Protein AF-A0A119X617-F1 (afdb_monomer_lite)

pLDDT: mean 80.63, std 15.3, range [30.56, 96.0]

Foldseek 3Di:
DDQVVQVVQQVFLLVLLLLVVCLLVVNFAKAWDDQQPDPVCVVVVVVQWHWTKIFRAVQQTKIKIKTFGDQPDDPPQRRAIFMAIGTDNDNSVRNVRRVVRRVVLVVLCVDPVSVVPDDPLRVCRRPHPVVVSVVVSNVSHDHDDDDSPCPPPQDPVQWDKDWDDDPVDIHMHIDGPPRCSDDPPVCVVPDDDDD

Organism: NCBI:txid101571

Structure (mmCIF, N/CA/C/O backbone):
data_AF-A0A119X617-F1
#
_entry.id   AF-A0A119X617-F1
#
loop_
_atom_site.group_PDB
_atom_site.id
_atom_site.type_symbol
_atom_site.label_atom_id
_atom_site.label_alt_id
_atom_site.label_comp_id
_atom_site.label_asym_id
_atom_site.label_entity_id
_atom_site.label_seq_id
_atom_site.pdbx_PDB_ins_code
_atom_site.Cartn_x
_atom_site.Cartn_y
_atom_site.Cartn_z
_atom_site.occupancy
_atom_site.B_iso_or_equiv
_atom_site.auth_seq_id
_atom_site.auth_comp_id
_atom_site.auth_asym_id
_atom_site.auth_atom_id
_atom_site.pdbx_PDB_model_num
ATOM 1 N N . MET A 1 1 ? 5.623 -0.441 23.167 1.00 70.69 1 MET A N 1
ATOM 2 C CA . MET A 1 1 ? 4.364 -0.103 22.464 1.00 70.69 1 MET A CA 1
ATOM 3 C C . MET A 1 1 ? 3.246 -0.066 23.494 1.00 70.69 1 MET A C 1
ATOM 5 O O . MET A 1 1 ? 3.286 -0.890 24.390 1.00 70.69 1 MET A O 1
ATOM 9 N N . THR A 1 2 ? 2.305 0.875 23.434 1.00 90.81 2 THR A N 1
ATOM 10 C CA . THR A 1 2 ? 1.147 0.929 24.347 1.00 90.81 2 THR A CA 1
ATOM 11 C C . THR A 1 2 ? -0.048 0.165 23.770 1.00 90.81 2 THR A C 1
ATOM 13 O O . THR A 1 2 ? -0.123 -0.048 22.559 1.00 90.81 2 THR A O 1
ATOM 16 N N . ARG A 1 3 ? -1.033 -0.188 24.608 1.00 90.38 3 ARG A N 1
ATOM 17 C CA . ARG A 1 3 ? -2.314 -0.776 24.164 1.00 90.38 3 ARG A CA 1
ATOM 18 C C . ARG A 1 3 ? -2.996 0.054 23.071 1.00 90.38 3 ARG A C 1
ATOM 20 O O . ARG A 1 3 ? -3.455 -0.489 22.072 1.00 90.38 3 ARG A O 1
ATOM 27 N N . GLN A 1 4 ? -2.998 1.379 23.230 1.00 91.56 4 GLN A N 1
ATOM 28 C CA . GLN A 1 4 ? -3.568 2.297 22.243 1.00 91.56 4 GLN A CA 1
ATOM 29 C C . GLN A 1 4 ? -2.801 2.266 20.914 1.00 91.56 4 GLN A C 1
ATOM 31 O O . GLN A 1 4 ? -3.425 2.301 19.859 1.00 91.56 4 GLN A O 1
ATOM 36 N N . GLN A 1 5 ? -1.469 2.169 20.953 1.00 91.50 5 GLN A N 1
ATOM 37 C CA . GLN A 1 5 ? -0.648 2.049 19.744 1.00 91.50 5 GLN A CA 1
ATOM 38 C C . GLN A 1 5 ? -0.888 0.717 19.021 1.00 91.50 5 GLN A C 1
ATOM 40 O O . GLN A 1 5 ? -0.991 0.715 17.799 1.00 91.50 5 GLN A O 1
ATOM 45 N N . ALA A 1 6 ? -1.036 -0.392 19.757 1.00 92.50 6 ALA A N 1
ATOM 46 C CA . ALA A 1 6 ? -1.364 -1.695 19.175 1.00 92.50 6 ALA A CA 1
ATOM 47 C C . ALA A 1 6 ? -2.721 -1.657 18.455 1.00 92.50 6 ALA A C 1
ATOM 49 O O . ALA A 1 6 ? -2.823 -2.067 17.300 1.00 92.50 6 ALA A O 1
ATOM 50 N N . PHE A 1 7 ? -3.742 -1.089 19.109 1.00 93.00 7 PHE A N 1
ATOM 51 C CA . PHE A 1 7 ? -5.058 -0.888 18.501 1.00 93.00 7 PHE A CA 1
ATOM 52 C C . PHE A 1 7 ? -4.990 0.005 17.260 1.00 93.00 7 PHE A C 1
ATOM 54 O O . PHE A 1 7 ? -5.533 -0.355 16.222 1.00 93.00 7 PHE A O 1
ATOM 61 N N . GLN A 1 8 ? -4.304 1.148 17.339 1.00 91.75 8 GLN A N 1
ATOM 62 C CA . GLN A 1 8 ? -4.166 2.060 16.202 1.00 91.75 8 GLN A CA 1
ATOM 63 C C . GLN A 1 8 ? -3.450 1.405 15.021 1.00 91.75 8 GLN A C 1
ATOM 65 O O . GLN A 1 8 ? -3.882 1.592 13.889 1.00 91.75 8 GLN A O 1
ATOM 70 N N . SER A 1 9 ? -2.399 0.621 15.273 1.00 92.25 9 SER A N 1
ATOM 71 C CA . SER A 1 9 ? -1.685 -0.113 14.226 1.00 92.25 9 SER A CA 1
ATOM 72 C C . SER A 1 9 ? -2.603 -1.112 13.522 1.00 92.25 9 SER A C 1
ATOM 74 O O . SER A 1 9 ? -2.714 -1.072 12.301 1.00 92.25 9 SER A O 1
ATOM 76 N N . ALA A 1 10 ? -3.310 -1.955 14.282 1.00 92.12 10 ALA A N 1
ATOM 77 C CA . ALA A 1 10 ? -4.232 -2.945 13.725 1.00 92.12 10 ALA A CA 1
ATOM 78 C C . ALA A 1 10 ? -5.417 -2.287 12.996 1.00 92.12 10 ALA A C 1
ATOM 80 O O . ALA A 1 10 ? -5.807 -2.711 11.913 1.00 92.12 10 ALA A O 1
ATOM 81 N N . TYR A 1 11 ? -5.966 -1.206 13.555 1.00 91.94 11 TYR A N 1
ATOM 82 C CA . TYR A 1 11 ? -7.036 -0.434 12.928 1.00 91.94 11 TYR A CA 1
ATOM 83 C C . TYR A 1 11 ? -6.597 0.166 11.586 1.00 91.94 11 TYR A C 1
ATOM 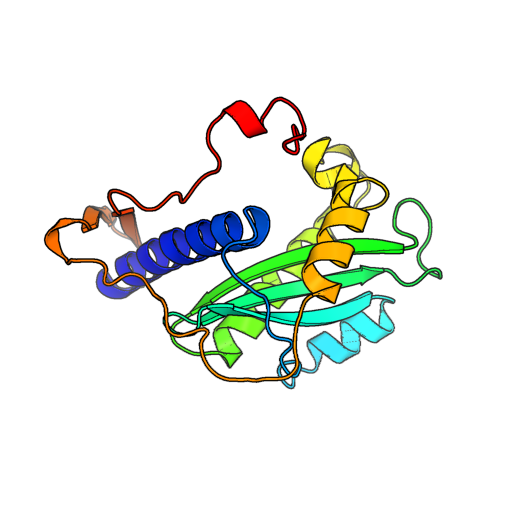85 O O . TYR A 1 11 ? -7.316 0.052 10.596 1.00 91.94 11 TYR A O 1
ATOM 93 N N . LEU A 1 12 ? -5.410 0.778 11.534 1.00 92.12 12 LEU A N 1
ATOM 94 C CA . LEU A 1 12 ? -4.866 1.341 10.300 1.00 92.12 12 LEU A CA 1
ATOM 95 C C . LEU A 1 12 ? -4.605 0.257 9.252 1.00 92.12 12 LEU A C 1
ATOM 97 O O . LEU A 1 12 ? -4.910 0.489 8.089 1.00 92.12 12 LEU A O 1
ATOM 101 N N . GLU A 1 13 ? -4.122 -0.921 9.646 1.00 91.88 13 GLU A N 1
ATOM 102 C CA . GLU A 1 13 ? -3.920 -2.041 8.721 1.00 91.88 13 GLU A CA 1
ATOM 103 C C . GLU A 1 13 ? -5.234 -2.495 8.067 1.00 91.88 13 GLU A C 1
ATOM 105 O O . GLU A 1 13 ? -5.294 -2.658 6.850 1.00 91.88 13 GLU A O 1
ATOM 110 N N . VAL A 1 14 ? -6.324 -2.614 8.832 1.00 90.56 14 VAL A N 1
ATOM 111 C CA . VAL A 1 14 ? -7.648 -2.948 8.272 1.00 90.56 14 VAL A CA 1
ATOM 112 C C . VAL A 1 14 ? -8.076 -1.916 7.219 1.00 90.56 14 VAL A C 1
ATOM 114 O O . VAL A 1 14 ? -8.546 -2.279 6.139 1.00 90.56 14 VAL A O 1
ATOM 117 N N . LEU A 1 15 ? -7.874 -0.625 7.497 1.00 89.06 15 LEU A N 1
ATOM 118 C CA . LEU A 1 15 ? -8.221 0.451 6.563 1.00 89.06 15 LEU A CA 1
ATOM 119 C C . LEU A 1 15 ? -7.319 0.489 5.334 1.00 89.06 15 LEU A C 1
ATOM 121 O O . LEU A 1 15 ? -7.812 0.691 4.227 1.00 89.06 15 LEU A O 1
ATOM 125 N N . GLU A 1 16 ? -6.019 0.273 5.514 1.00 91.94 16 GLU A N 1
ATOM 126 C CA . GLU A 1 16 ? -5.052 0.135 4.428 1.00 91.94 16 GLU A CA 1
ATOM 127 C C . GLU A 1 16 ? -5.522 -0.927 3.438 1.00 91.94 16 GLU A C 1
ATOM 129 O O . GLU A 1 16 ? -5.673 -0.655 2.246 1.00 91.94 16 GLU A O 1
ATOM 134 N N . ARG A 1 17 ? -5.829 -2.123 3.947 1.00 89.56 17 ARG A N 1
ATOM 135 C CA . ARG A 1 17 ? -6.242 -3.246 3.114 1.00 89.56 17 ARG A CA 1
ATOM 136 C C . ARG A 1 17 ? -7.584 -3.002 2.438 1.00 89.56 17 ARG A C 1
ATOM 138 O O . ARG A 1 17 ? -7.721 -3.303 1.254 1.00 89.56 17 ARG A O 1
ATOM 145 N N . HIS A 1 18 ? -8.538 -2.402 3.147 1.00 88.38 18 HIS A N 1
ATOM 146 C CA . HIS A 1 18 ? -9.817 -2.015 2.562 1.00 88.38 18 HIS A CA 1
ATOM 147 C C . HIS A 1 18 ? -9.646 -1.079 1.364 1.00 88.38 18 HIS A C 1
ATOM 149 O O . HIS A 1 18 ? -10.162 -1.350 0.282 1.00 88.38 18 HIS A O 1
ATOM 155 N N . TRP A 1 19 ? -8.864 -0.014 1.520 1.00 87.50 19 TRP A N 1
ATOM 156 C CA . TRP A 1 19 ? -8.659 0.946 0.442 1.00 87.50 19 TRP A CA 1
ATOM 157 C C . TRP A 1 19 ? -7.866 0.379 -0.730 1.00 87.50 19 TRP A C 1
ATOM 159 O O . TRP A 1 19 ? -8.127 0.758 -1.870 1.00 87.50 19 TRP A O 1
ATOM 169 N N . ILE A 1 20 ? -6.954 -0.566 -0.489 1.00 87.44 20 ILE A N 1
ATOM 170 C CA . ILE A 1 20 ? -6.306 -1.322 -1.568 1.00 87.44 20 ILE A CA 1
ATOM 171 C C . ILE A 1 20 ? -7.352 -2.098 -2.378 1.00 87.44 20 ILE A C 1
ATOM 173 O O . ILE A 1 20 ? -7.306 -2.065 -3.607 1.00 87.44 20 ILE A O 1
ATOM 177 N N . VAL A 1 21 ? -8.310 -2.763 -1.723 1.00 84.69 21 VAL A N 1
ATOM 178 C CA . VAL A 1 21 ? -9.406 -3.458 -2.420 1.00 84.69 21 VAL A CA 1
ATOM 179 C C . VAL A 1 21 ? -10.238 -2.466 -3.236 1.00 84.69 21 VAL A C 1
ATOM 181 O O . VAL A 1 21 ? -10.417 -2.677 -4.433 1.00 84.69 21 VAL A O 1
ATOM 184 N N . GLU A 1 22 ? -10.663 -1.344 -2.651 1.00 84.50 22 GLU A N 1
ATOM 185 C CA . GLU A 1 22 ? -11.433 -0.311 -3.364 1.00 84.50 22 GLU A CA 1
ATOM 186 C C . GLU A 1 22 ? -10.654 0.296 -4.549 1.00 84.50 22 GLU A C 1
ATOM 188 O O . GLU A 1 22 ? -11.230 0.610 -5.597 1.00 84.50 22 GLU A O 1
ATOM 193 N N . PHE A 1 23 ? -9.329 0.432 -4.424 1.00 85.62 23 PHE A N 1
ATOM 194 C CA . PHE A 1 23 ? -8.443 0.849 -5.511 1.00 85.62 23 PHE A CA 1
ATOM 195 C C . PHE A 1 23 ? -8.450 -0.156 -6.668 1.00 85.62 23 PHE A C 1
ATOM 197 O O . PHE A 1 23 ? -8.518 0.260 -7.828 1.00 85.62 23 PHE A O 1
ATOM 204 N N . TRP A 1 24 ? -8.423 -1.458 -6.391 1.00 83.25 24 TRP A N 1
ATOM 205 C CA . TRP A 1 24 ? -8.498 -2.486 -7.432 1.00 83.25 24 TRP A CA 1
ATOM 206 C C . TRP A 1 24 ? -9.899 -2.610 -8.038 1.00 83.25 24 TRP A C 1
ATOM 208 O O . TRP A 1 24 ? -10.031 -2.716 -9.256 1.00 83.25 24 TRP A O 1
ATOM 218 N N . GLU A 1 25 ? -10.951 -2.475 -7.228 1.00 81.62 25 GLU A N 1
ATOM 219 C CA . GLU A 1 25 ? -12.356 -2.494 -7.666 1.00 81.62 25 GLU A CA 1
ATOM 220 C C . GLU A 1 25 ? -12.789 -1.225 -8.423 1.00 81.62 25 GLU A C 1
ATOM 222 O O . GLU A 1 25 ? -13.958 -1.068 -8.777 1.00 81.62 25 GLU A O 1
ATOM 227 N N . ARG A 1 26 ? -11.851 -0.317 -8.715 1.00 76.56 26 ARG A N 1
ATOM 228 C CA . ARG A 1 26 ? -12.084 0.943 -9.438 1.00 76.56 26 ARG A CA 1
ATOM 229 C C . ARG A 1 26 ? -13.003 1.935 -8.715 1.00 76.56 26 ARG A C 1
ATOM 231 O O . ARG A 1 26 ? -13.489 2.872 -9.343 1.00 76.56 26 ARG A O 1
ATOM 238 N N . ARG A 1 27 ? -13.190 1.774 -7.403 1.00 76.94 27 ARG A N 1
ATOM 239 C CA . ARG A 1 27 ? -14.017 2.648 -6.554 1.00 76.94 27 ARG A CA 1
ATOM 240 C C . ARG A 1 27 ? -13.212 3.743 -5.864 1.00 76.94 27 ARG A C 1
ATOM 242 O O . ARG A 1 27 ? -13.739 4.828 -5.643 1.00 76.94 27 ARG A O 1
ATOM 249 N N . ALA A 1 28 ? -11.929 3.497 -5.602 1.00 80.25 28 ALA A N 1
ATOM 250 C CA . ALA A 1 28 ? -10.987 4.526 -5.176 1.00 80.25 28 ALA A CA 1
ATOM 251 C C . ALA A 1 28 ? -10.157 5.018 -6.369 1.00 80.25 28 ALA A C 1
ATOM 253 O O . ALA A 1 28 ? -9.591 4.217 -7.126 1.00 80.25 28 ALA A O 1
ATOM 254 N N . MET A 1 29 ? -10.076 6.339 -6.541 1.00 84.38 29 MET A N 1
ATOM 255 C CA . MET A 1 29 ? -9.266 6.953 -7.592 1.00 84.38 29 MET A CA 1
ATOM 256 C C . MET A 1 29 ? -7.931 7.426 -7.008 1.00 84.38 29 MET A C 1
ATOM 258 O O . MET A 1 29 ? -7.941 8.239 -6.087 1.00 84.38 29 MET A O 1
ATOM 262 N N . PRO A 1 30 ? -6.778 6.944 -7.504 1.00 88.12 30 PRO A N 1
ATOM 263 C CA . PRO A 1 30 ? -5.488 7.388 -6.997 1.00 88.12 30 PRO A CA 1
ATOM 264 C C . PRO A 1 30 ? -5.239 8.853 -7.355 1.00 88.12 30 PRO A C 1
ATOM 266 O O . PRO A 1 30 ? -5.568 9.313 -8.446 1.00 88.12 30 PRO A O 1
ATOM 269 N N . VAL A 1 31 ? -4.568 9.570 -6.465 1.00 89.12 31 VAL A N 1
ATOM 270 C CA . VAL A 1 31 ? -4.067 10.917 -6.726 1.00 89.12 31 VAL A CA 1
ATOM 271 C C . VAL A 1 31 ? -2.558 10.905 -6.606 1.00 89.12 31 VAL A C 1
ATOM 273 O O . VAL A 1 31 ? -2.017 10.482 -5.588 1.00 89.12 31 VAL A O 1
ATOM 276 N N . ARG A 1 32 ? -1.859 11.363 -7.644 1.00 90.69 32 ARG A N 1
ATOM 277 C CA . ARG A 1 32 ? -0.397 11.444 -7.610 1.00 90.69 32 ARG A CA 1
ATOM 278 C C . ARG A 1 32 ? 0.036 12.482 -6.576 1.00 90.69 32 ARG A C 1
ATOM 280 O O . ARG A 1 32 ? -0.455 13.609 -6.591 1.00 90.69 32 ARG A O 1
ATOM 287 N N . VAL A 1 33 ? 0.982 12.113 -5.720 1.00 89.69 33 VAL A N 1
ATOM 288 C CA . VAL A 1 33 ? 1.561 13.009 -4.712 1.00 89.69 33 VAL A CA 1
ATOM 289 C C . VAL A 1 33 ? 3.066 13.126 -4.896 1.00 89.69 33 VAL A C 1
ATOM 291 O O . VAL A 1 33 ? 3.717 12.263 -5.491 1.00 89.69 33 VAL A O 1
ATOM 294 N N . THR A 1 34 ? 3.626 14.223 -4.400 1.00 87.38 34 THR A N 1
ATOM 295 C CA . THR A 1 34 ? 5.073 14.425 -4.406 1.00 87.38 34 THR A CA 1
ATOM 296 C C . THR A 1 34 ? 5.737 13.396 -3.500 1.00 87.38 34 THR A C 1
ATOM 298 O O . THR A 1 34 ? 5.239 13.097 -2.413 1.00 87.38 34 THR A O 1
ATOM 301 N N . ALA A 1 35 ? 6.877 12.868 -3.946 1.00 82.06 35 ALA A N 1
ATOM 302 C CA . ALA A 1 35 ? 7.683 11.975 -3.131 1.00 82.06 35 ALA A CA 1
ATOM 303 C C . ALA A 1 35 ? 8.033 12.637 -1.784 1.00 82.06 35 ALA A C 1
ATOM 305 O O . ALA A 1 35 ? 8.324 13.839 -1.748 1.00 82.06 35 ALA A O 1
ATOM 306 N N . PRO A 1 36 ? 8.049 11.877 -0.677 1.00 83.31 36 PRO A N 1
ATOM 307 C CA . PRO A 1 36 ? 8.591 12.383 0.568 1.00 83.31 36 PRO A CA 1
ATOM 308 C C . PRO A 1 36 ? 10.075 12.698 0.357 1.00 83.31 36 PRO A C 1
ATOM 310 O O . PRO A 1 36 ? 10.819 11.871 -0.177 1.00 83.31 36 PRO A O 1
ATOM 313 N N . ASP A 1 37 ? 10.511 13.884 0.788 1.00 77.19 37 ASP A N 1
ATOM 314 C CA . ASP A 1 37 ? 11.928 14.248 0.764 1.00 77.19 37 ASP A CA 1
ATOM 315 C C . ASP A 1 37 ? 12.712 13.270 1.648 1.00 77.19 37 ASP A C 1
ATOM 317 O O . ASP A 1 37 ? 12.631 13.298 2.882 1.00 77.19 37 ASP A O 1
ATOM 321 N N . SER A 1 38 ? 13.402 12.334 0.997 1.00 74.25 38 SER A N 1
ATOM 322 C CA . SER A 1 38 ? 14.217 11.335 1.660 1.00 74.25 38 SER A CA 1
ATOM 323 C C . SER A 1 38 ? 15.429 10.981 0.808 1.00 74.25 38 SER A C 1
ATOM 325 O O . SER A 1 38 ? 15.350 10.735 -0.398 1.00 74.25 38 SER A O 1
ATOM 327 N N . ARG A 1 39 ? 16.582 10.885 1.473 1.00 83.50 39 ARG A N 1
ATOM 328 C CA . ARG A 1 39 ? 17.831 10.411 0.859 1.00 83.50 39 ARG A CA 1
ATOM 329 C C . ARG A 1 39 ? 17.683 9.009 0.257 1.00 83.50 39 ARG A C 1
ATOM 331 O O . ARG A 1 39 ? 18.379 8.695 -0.703 1.00 83.50 39 ARG A O 1
ATOM 338 N N . LEU A 1 40 ? 16.776 8.195 0.797 1.00 80.94 40 LEU A N 1
ATOM 339 C CA . LEU A 1 40 ? 16.515 6.833 0.337 1.00 80.94 40 LEU A CA 1
ATOM 340 C C . LEU A 1 40 ? 15.885 6.805 -1.063 1.00 80.94 40 LEU A C 1
ATOM 342 O O . LEU A 1 40 ? 16.333 6.024 -1.895 1.00 80.94 40 LEU A O 1
ATOM 346 N N . VAL A 1 41 ? 14.939 7.702 -1.375 1.00 86.06 41 VAL A N 1
ATOM 347 C CA . VAL A 1 41 ? 14.355 7.811 -2.732 1.00 86.06 41 VAL A CA 1
ATOM 348 C C . VAL A 1 41 ? 15.442 8.092 -3.781 1.00 86.06 41 VAL A C 1
ATOM 350 O O . VAL A 1 41 ? 15.443 7.513 -4.866 1.00 86.06 41 VAL A O 1
ATOM 353 N N . LEU A 1 42 ? 16.434 8.919 -3.442 1.00 85.75 42 LEU A N 1
ATOM 354 C CA . LEU A 1 42 ? 17.576 9.181 -4.324 1.00 85.75 42 LEU A CA 1
ATOM 355 C C . LEU A 1 42 ? 18.513 7.971 -4.458 1.00 85.75 42 LEU A C 1
ATOM 357 O O . LEU A 1 42 ? 19.103 7.763 -5.517 1.00 85.75 42 LEU A O 1
ATOM 361 N N . GLN A 1 43 ? 18.690 7.184 -3.396 1.00 86.44 43 GLN A N 1
ATOM 362 C CA . GLN A 1 43 ? 19.528 5.982 -3.432 1.00 86.44 43 GLN A CA 1
ATOM 363 C C . GLN A 1 43 ? 18.913 4.886 -4.303 1.00 86.44 43 GLN A C 1
ATOM 365 O O . GLN A 1 43 ? 19.627 4.275 -5.095 1.00 86.44 43 GLN A O 1
ATOM 370 N N . VAL A 1 44 ? 17.600 4.681 -4.226 1.00 86.56 44 VAL A N 1
ATOM 371 C CA . VAL A 1 44 ? 16.922 3.659 -5.039 1.00 86.56 44 VAL A CA 1
ATOM 372 C C . VAL A 1 44 ? 16.889 4.050 -6.514 1.00 86.56 44 VAL A C 1
ATOM 374 O O . VAL A 1 44 ? 17.086 3.192 -7.371 1.00 86.56 44 VAL A O 1
ATOM 377 N N . ALA A 1 45 ? 16.794 5.350 -6.816 1.00 87.25 45 ALA A N 1
ATOM 378 C CA . ALA A 1 45 ? 16.969 5.870 -8.171 1.00 87.25 45 ALA A CA 1
ATOM 379 C C . ALA A 1 45 ? 18.352 5.535 -8.745 1.00 87.25 45 ALA A C 1
ATOM 381 O O . ALA A 1 45 ? 18.456 5.077 -9.882 1.00 87.25 45 ALA A O 1
ATOM 382 N N . LYS A 1 46 ? 19.417 5.674 -7.944 1.00 86.31 46 LYS A N 1
ATOM 383 C CA . LYS A 1 46 ? 20.772 5.244 -8.340 1.00 86.31 46 LYS A CA 1
ATOM 384 C C . LYS A 1 46 ? 20.879 3.730 -8.530 1.00 86.31 46 LYS A C 1
ATOM 386 O O . LYS A 1 46 ? 21.660 3.289 -9.364 1.00 86.31 46 LYS A O 1
ATOM 391 N N . ALA A 1 47 ? 20.096 2.953 -7.784 1.00 83.81 47 ALA A N 1
ATOM 392 C CA . ALA A 1 47 ? 19.998 1.503 -7.933 1.00 83.81 47 ALA A CA 1
ATOM 393 C C . ALA A 1 47 ? 19.106 1.063 -9.114 1.00 83.81 47 ALA A C 1
ATOM 395 O O . ALA A 1 47 ? 18.896 -0.132 -9.303 1.00 83.81 47 ALA A O 1
ATOM 396 N N . GLY A 1 48 ? 18.595 2.007 -9.912 1.00 86.31 48 GLY A N 1
ATOM 397 C CA . GLY A 1 48 ? 17.813 1.729 -11.114 1.00 86.31 48 GLY A CA 1
ATOM 398 C C . GLY A 1 48 ? 16.302 1.648 -10.902 1.00 86.31 48 GLY A C 1
ATOM 399 O O . GLY A 1 48 ? 15.601 1.200 -11.803 1.00 86.31 48 GLY A O 1
ATOM 400 N N . TRP A 1 49 ? 15.785 2.093 -9.756 1.00 88.31 49 TRP A N 1
ATOM 401 C CA . TRP A 1 49 ? 14.352 2.085 -9.456 1.00 88.31 49 TRP A CA 1
ATOM 402 C C . TRP A 1 49 ? 13.738 3.479 -9.523 1.00 88.31 49 TRP A C 1
ATOM 404 O O . TRP A 1 49 ? 14.219 4.422 -8.902 1.00 88.31 49 TRP A O 1
ATOM 414 N N . ILE A 1 50 ? 12.615 3.607 -10.218 1.00 90.25 50 ILE A N 1
ATOM 415 C CA . ILE A 1 50 ? 11.823 4.833 -10.264 1.00 90.25 50 ILE A CA 1
ATOM 416 C C . ILE A 1 50 ? 10.698 4.707 -9.238 1.00 90.25 50 ILE A C 1
ATOM 418 O O . ILE A 1 50 ? 9.821 3.860 -9.387 1.00 90.25 50 ILE A O 1
ATOM 422 N N . ALA A 1 51 ? 10.714 5.559 -8.212 1.00 92.81 51 ALA A N 1
ATOM 423 C CA . ALA A 1 51 ? 9.666 5.610 -7.197 1.00 92.81 51 ALA A CA 1
ATOM 424 C C . ALA A 1 51 ? 8.567 6.611 -7.585 1.00 92.81 51 ALA A C 1
ATOM 426 O O . ALA A 1 51 ? 8.843 7.788 -7.822 1.00 92.81 51 ALA A O 1
ATOM 427 N N . SER A 1 52 ? 7.316 6.156 -7.614 1.00 93.31 52 SER A N 1
ATOM 428 C CA . SER A 1 52 ? 6.122 6.990 -7.800 1.00 93.31 52 SER A CA 1
ATOM 429 C C . SER A 1 52 ? 5.183 6.848 -6.608 1.00 93.31 52 SER A C 1
ATOM 431 O O . SER A 1 52 ? 5.026 5.754 -6.072 1.00 93.31 52 SER A O 1
ATOM 433 N N . PHE A 1 53 ? 4.547 7.947 -6.204 1.00 93.62 53 PHE A N 1
ATOM 434 C CA . PHE A 1 53 ? 3.721 8.009 -5.000 1.00 93.62 53 PHE A CA 1
ATOM 435 C C . PHE A 1 53 ? 2.299 8.439 -5.333 1.00 93.62 53 PHE A C 1
ATOM 437 O O . PHE A 1 53 ? 2.078 9.380 -6.103 1.00 93.62 53 PHE A O 1
ATOM 444 N N . PHE A 1 54 ? 1.341 7.757 -4.717 1.00 92.81 54 PHE A N 1
ATOM 445 C CA . PHE A 1 54 ? -0.081 7.990 -4.902 1.00 92.81 54 PHE A CA 1
ATOM 446 C C . PHE A 1 54 ? -0.797 7.948 -3.557 1.00 92.81 54 PHE A C 1
ATOM 448 O O . PHE A 1 54 ? -0.424 7.182 -2.674 1.00 92.81 54 PHE A O 1
ATOM 455 N N . MET A 1 55 ? -1.839 8.754 -3.415 1.00 92.31 55 MET A N 1
ATOM 456 C CA . MET A 1 55 ? -2.766 8.727 -2.292 1.00 92.31 55 MET A CA 1
ATOM 457 C C . MET A 1 55 ? -4.107 8.181 -2.781 1.00 92.31 55 MET A C 1
ATOM 459 O O . MET A 1 55 ? -4.616 8.658 -3.793 1.00 92.31 55 MET A O 1
ATOM 463 N N . ILE A 1 56 ? -4.666 7.190 -2.087 1.00 89.31 56 ILE A N 1
ATOM 464 C CA . ILE A 1 56 ? -5.960 6.569 -2.433 1.00 89.31 56 ILE A CA 1
ATOM 465 C C . ILE A 1 56 ? -7.051 6.829 -1.384 1.00 89.31 56 ILE A C 1
ATOM 467 O O . ILE A 1 56 ? -8.219 6.576 -1.650 1.00 89.31 56 ILE A O 1
ATOM 471 N N . CYS A 1 57 ? -6.684 7.360 -0.214 1.00 88.00 57 CYS A N 1
ATOM 472 C CA . CYS A 1 57 ? -7.595 7.837 0.831 1.00 88.00 57 CYS A CA 1
ATOM 473 C C . CYS A 1 57 ? -6.917 8.958 1.631 1.00 88.00 57 CYS A C 1
ATOM 475 O O . CYS A 1 57 ? -5.690 8.966 1.727 1.00 88.00 57 CYS A O 1
ATOM 477 N N . GLN A 1 58 ? -7.680 9.896 2.203 1.00 84.25 58 GLN A N 1
ATOM 478 C CA . GLN A 1 58 ? -7.141 11.008 2.999 1.00 84.25 58 GLN A CA 1
ATOM 479 C C . GLN A 1 58 ? -7.304 10.861 4.520 1.00 84.25 58 GLN A C 1
ATOM 481 O O . GLN A 1 58 ? -6.536 11.487 5.245 1.00 84.25 58 GLN A O 1
ATOM 486 N N . GLN A 1 59 ? -8.253 10.071 5.041 1.00 83.00 59 GLN A N 1
ATOM 487 C CA . GLN A 1 59 ? -8.500 10.010 6.495 1.00 83.00 59 GLN A CA 1
ATOM 488 C C . GLN A 1 59 ? -8.902 8.612 7.016 1.00 83.00 59 GLN A C 1
ATOM 490 O O . GLN A 1 59 ? -10.073 8.370 7.272 1.00 83.00 59 GLN A O 1
ATOM 495 N N . PRO A 1 60 ? -7.976 7.684 7.284 1.00 85.00 60 PRO A N 1
ATOM 496 C CA . PRO A 1 60 ? -6.541 7.895 7.330 1.00 85.00 60 PRO A CA 1
ATOM 497 C C . PRO A 1 60 ? -5.960 8.025 5.928 1.00 85.00 60 PRO A C 1
ATOM 499 O O . PRO A 1 60 ? -6.535 7.557 4.947 1.00 85.00 60 PRO A O 1
ATOM 502 N N . PHE A 1 61 ? -4.792 8.646 5.842 1.00 90.62 61 PHE A N 1
ATOM 503 C CA . PHE A 1 61 ? -4.051 8.685 4.596 1.00 90.62 61 PHE A CA 1
ATOM 504 C C . PHE A 1 61 ? -3.627 7.270 4.241 1.00 90.62 61 PHE A C 1
ATOM 506 O O . PHE A 1 61 ? -2.895 6.650 5.011 1.00 90.62 61 PHE A O 1
ATOM 513 N N . VAL A 1 62 ? -4.072 6.773 3.089 1.00 92.62 62 VAL A N 1
ATOM 514 C CA . VAL A 1 62 ? -3.600 5.503 2.534 1.00 92.62 62 VAL A CA 1
ATOM 515 C C . VAL A 1 62 ? -2.794 5.808 1.285 1.00 92.62 62 VAL A C 1
ATOM 517 O O . VAL A 1 62 ? -3.340 6.257 0.275 1.00 92.62 62 VAL A O 1
ATOM 520 N N . ALA A 1 63 ? -1.486 5.596 1.371 1.00 93.94 63 ALA A N 1
ATOM 521 C CA . ALA A 1 63 ? -0.556 5.818 0.278 1.00 93.94 63 ALA A CA 1
ATOM 522 C C . ALA A 1 63 ? -0.215 4.502 -0.425 1.00 93.94 63 ALA A C 1
ATOM 524 O O . ALA A 1 63 ? -0.137 3.457 0.215 1.00 93.94 63 ALA A O 1
ATOM 525 N N . ILE A 1 64 ? 0.054 4.580 -1.725 1.00 94.69 64 ILE A N 1
ATOM 526 C CA . ILE A 1 64 ? 0.708 3.538 -2.516 1.00 94.69 64 ILE A CA 1
ATOM 527 C C . ILE A 1 64 ? 2.026 4.113 -3.036 1.00 94.69 64 ILE A C 1
ATOM 529 O O . ILE A 1 64 ? 2.051 5.196 -3.628 1.00 94.69 64 ILE A O 1
ATOM 533 N N . CYS A 1 65 ? 3.117 3.377 -2.850 1.00 95.31 65 CYS A N 1
ATOM 534 C CA . CYS A 1 65 ? 4.381 3.638 -3.523 1.00 95.31 65 CYS A CA 1
ATOM 535 C C . CYS A 1 65 ? 4.639 2.532 -4.538 1.00 95.31 65 CYS A C 1
ATOM 537 O O . CYS A 1 65 ? 4.605 1.360 -4.180 1.00 95.31 65 CYS A O 1
ATOM 539 N N . VAL A 1 66 ? 4.924 2.905 -5.782 1.00 94.12 66 VAL A N 1
ATOM 540 C CA . VAL A 1 66 ? 5.328 1.978 -6.841 1.00 94.12 66 VAL A CA 1
ATOM 541 C C . VAL A 1 66 ? 6.800 2.180 -7.142 1.00 94.12 66 VAL A C 1
ATOM 543 O O . VAL A 1 66 ? 7.219 3.304 -7.424 1.00 94.12 66 VAL A O 1
ATOM 546 N N . LEU A 1 67 ? 7.564 1.092 -7.120 1.00 92.25 67 LEU A N 1
ATOM 547 C CA . LEU A 1 67 ? 8.925 1.040 -7.628 1.00 92.25 67 LEU A CA 1
ATOM 548 C C . LEU A 1 67 ? 8.906 0.349 -8.984 1.00 92.25 67 LEU A C 1
ATOM 550 O O . LEU A 1 67 ? 8.545 -0.820 -9.095 1.00 92.25 67 LEU A O 1
ATOM 554 N N . GLN A 1 68 ? 9.311 1.079 -10.014 1.00 90.56 68 GLN A N 1
ATOM 555 C CA . GLN A 1 68 ? 9.476 0.547 -11.358 1.00 90.56 68 GLN A CA 1
ATOM 556 C C . GLN A 1 68 ? 10.962 0.365 -11.653 1.00 90.56 68 GLN A C 1
ATOM 558 O O . GLN A 1 68 ? 11.737 1.320 -11.577 1.00 90.56 68 GLN A O 1
ATOM 563 N N . ALA A 1 69 ? 11.357 -0.853 -12.001 1.00 87.38 69 ALA A N 1
ATOM 564 C CA . ALA A 1 69 ? 12.702 -1.150 -12.457 1.00 87.38 69 ALA A CA 1
ATOM 565 C C . ALA A 1 69 ? 12.949 -0.479 -13.812 1.00 87.38 69 ALA A C 1
ATOM 567 O O . ALA A 1 69 ? 12.148 -0.608 -14.742 1.00 87.38 69 ALA A O 1
ATOM 568 N N . ASN A 1 70 ? 14.069 0.226 -13.941 1.00 80.75 70 ASN A N 1
ATOM 569 C CA . ASN A 1 70 ? 14.516 0.714 -15.234 1.00 80.75 70 ASN A CA 1
ATOM 570 C C . ASN A 1 70 ? 14.873 -0.465 -16.159 1.00 80.75 70 ASN A C 1
ATOM 572 O O . ASN A 1 70 ? 15.135 -1.587 -15.719 1.00 80.75 70 ASN A O 1
ATOM 576 N N . GLU A 1 71 ? 14.903 -0.208 -17.464 1.00 70.88 71 GLU A N 1
ATOM 577 C CA . GLU A 1 71 ? 15.215 -1.249 -18.453 1.00 70.88 71 GLU A CA 1
ATOM 578 C C . GLU A 1 71 ? 16.660 -1.766 -18.341 1.00 70.88 71 GLU A C 1
ATOM 580 O O . GLU A 1 71 ? 16.966 -2.859 -18.814 1.00 70.88 71 GLU A O 1
ATOM 585 N N . ALA A 1 72 ? 17.537 -1.010 -17.670 1.00 68.38 72 ALA A N 1
ATOM 586 C CA . ALA A 1 72 ? 18.936 -1.359 -17.449 1.00 68.38 72 ALA A CA 1
ATOM 587 C C . ALA A 1 72 ? 19.149 -2.430 -16.359 1.00 68.38 72 ALA A C 1
ATOM 589 O O . ALA A 1 72 ? 20.252 -2.970 -16.254 1.00 68.38 72 ALA A O 1
ATOM 590 N N . LEU A 1 73 ? 18.133 -2.755 -15.548 1.00 69.38 73 LEU A N 1
ATOM 591 C CA . LEU A 1 73 ? 18.216 -3.858 -14.591 1.00 69.38 73 LEU A CA 1
ATOM 592 C C . LEU A 1 73 ? 18.137 -5.214 -15.315 1.00 69.38 73 LEU A C 1
ATOM 594 O O . LEU A 1 73 ? 17.311 -5.389 -16.212 1.00 69.38 73 LEU A O 1
ATOM 598 N N . PRO A 1 74 ? 18.964 -6.207 -14.935 1.00 67.62 74 PRO A N 1
ATOM 599 C CA . PRO A 1 74 ? 18.998 -7.486 -15.630 1.00 67.62 74 PRO A CA 1
ATOM 600 C C . PRO A 1 74 ? 17.674 -8.255 -15.461 1.00 67.62 74 PRO A C 1
ATOM 602 O O . PRO A 1 74 ? 17.044 -8.177 -14.393 1.00 67.62 74 PRO A O 1
ATOM 605 N N . PRO A 1 75 ? 17.258 -9.041 -16.475 1.00 64.25 75 PRO A N 1
ATOM 606 C CA . PRO A 1 75 ? 16.135 -9.967 -16.359 1.00 64.25 75 PRO A CA 1
ATOM 607 C C . PRO A 1 75 ? 16.244 -10.847 -15.100 1.00 64.25 75 PRO A C 1
ATOM 609 O O . PRO A 1 75 ? 17.357 -11.170 -14.677 1.00 64.25 75 PRO A O 1
ATOM 612 N N . PRO A 1 76 ? 15.116 -11.229 -14.476 1.00 62.75 76 PRO A N 1
ATOM 613 C CA . PRO A 1 76 ? 13.727 -11.013 -14.904 1.00 62.75 76 PRO A CA 1
ATOM 614 C C . PRO A 1 76 ? 13.148 -9.642 -14.502 1.00 62.75 76 PRO A C 1
ATOM 616 O O . PRO A 1 76 ? 11.958 -9.409 -14.670 1.00 62.75 76 PRO A O 1
ATOM 619 N N . ARG A 1 77 ? 13.969 -8.738 -13.952 1.00 64.75 77 ARG A N 1
ATOM 620 C CA . ARG A 1 77 ? 13.506 -7.496 -13.312 1.00 64.75 77 ARG A CA 1
ATOM 621 C C . ARG A 1 77 ? 13.327 -6.325 -14.273 1.00 64.75 77 ARG A C 1
ATOM 623 O O . ARG A 1 77 ? 12.701 -5.346 -13.890 1.00 64.75 77 ARG A O 1
ATOM 630 N N . SER A 1 78 ? 13.874 -6.404 -15.487 1.00 68.19 78 SER A N 1
ATOM 631 C CA . SER A 1 78 ? 13.800 -5.317 -16.470 1.00 68.19 78 SER A CA 1
ATOM 632 C C . SER A 1 78 ? 12.345 -4.908 -16.729 1.00 68.19 78 SER A C 1
ATOM 634 O O . SER A 1 78 ? 11.522 -5.729 -17.137 1.00 68.19 78 SER A O 1
ATOM 636 N N . GLY A 1 79 ? 12.018 -3.646 -16.443 1.00 72.19 79 GLY A N 1
ATOM 637 C CA . GLY A 1 79 ? 10.673 -3.093 -16.616 1.00 72.19 79 GLY A CA 1
ATOM 638 C C . GLY A 1 79 ? 9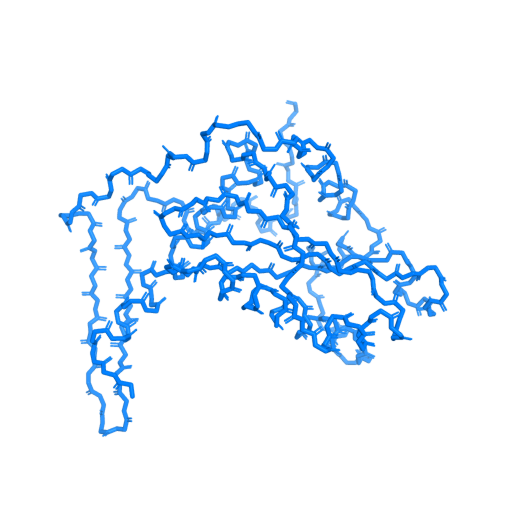.619 -3.572 -15.609 1.00 72.19 79 GLY A C 1
ATOM 639 O O . GLY A 1 79 ? 8.459 -3.184 -15.744 1.00 72.19 79 GLY A O 1
ATOM 640 N N . GLY A 1 80 ? 9.980 -4.388 -14.616 1.00 83.25 80 GLY A N 1
ATOM 641 C CA . GLY A 1 80 ? 9.038 -4.870 -13.608 1.00 83.25 80 GLY A CA 1
ATOM 642 C C . GLY A 1 80 ? 8.636 -3.818 -12.588 1.00 83.25 80 GLY A C 1
ATOM 643 O O . GLY A 1 80 ? 9.346 -2.833 -12.375 1.00 83.25 80 GLY A O 1
ATOM 644 N N . VAL A 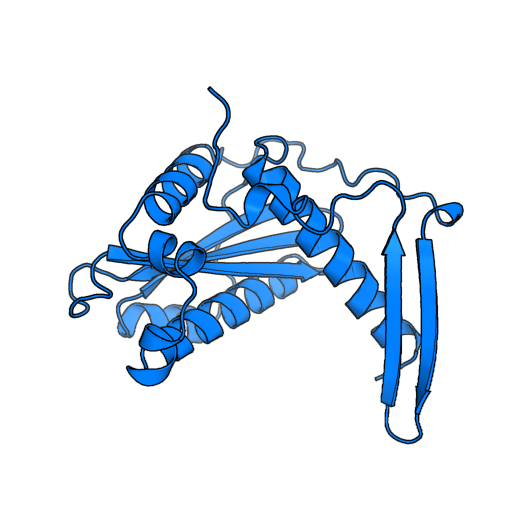1 81 ? 7.481 -4.028 -11.955 1.00 87.94 81 VAL A N 1
ATOM 645 C CA . VAL A 1 81 ? 6.982 -3.152 -10.896 1.00 87.94 81 VAL A CA 1
ATOM 646 C C . VAL A 1 81 ? 6.756 -3.936 -9.611 1.00 87.94 81 VAL A C 1
ATOM 648 O O . VAL A 1 81 ? 6.309 -5.079 -9.619 1.00 87.94 81 VAL A O 1
ATOM 651 N N . CYS A 1 82 ? 7.039 -3.302 -8.484 1.00 87.94 82 CYS A N 1
ATOM 652 C CA . CYS A 1 82 ? 6.503 -3.708 -7.194 1.00 87.94 82 CYS A CA 1
ATOM 653 C C . CYS A 1 82 ? 5.870 -2.494 -6.522 1.00 87.94 82 CYS A C 1
ATOM 655 O O . CYS A 1 82 ? 6.150 -1.346 -6.881 1.00 87.94 82 CYS A O 1
ATOM 657 N N . PHE A 1 83 ? 4.988 -2.737 -5.561 1.00 91.50 83 PHE A N 1
ATOM 658 C CA . PHE A 1 83 ? 4.359 -1.659 -4.822 1.00 91.50 83 PHE A CA 1
ATOM 659 C C . PHE A 1 83 ? 4.200 -2.024 -3.355 1.00 91.50 83 PHE A C 1
ATOM 661 O O . PHE A 1 83 ? 4.021 -3.187 -3.012 1.00 91.50 83 PHE A O 1
ATOM 668 N N . GLY A 1 84 ? 4.251 -1.008 -2.508 1.00 93.56 84 GLY A N 1
ATOM 669 C CA . GLY A 1 84 ? 3.891 -1.085 -1.102 1.00 93.56 84 GLY A CA 1
ATOM 670 C C . GLY A 1 84 ? 2.760 -0.112 -0.819 1.00 93.56 84 GLY A C 1
ATOM 671 O O . GLY A 1 84 ? 2.554 0.851 -1.567 1.00 93.56 84 GLY A O 1
ATOM 672 N N . ALA A 1 85 ? 2.021 -0.363 0.252 1.00 94.38 85 ALA A N 1
ATOM 673 C CA . ALA A 1 85 ? 0.926 0.490 0.675 1.00 94.38 85 ALA A CA 1
ATOM 674 C C . ALA A 1 85 ? 1.082 0.838 2.152 1.00 94.38 85 ALA A C 1
ATOM 676 O O . ALA A 1 85 ? 1.748 0.128 2.891 1.00 94.38 85 ALA A O 1
ATOM 677 N N . LYS A 1 86 ? 0.523 1.966 2.589 1.00 96.00 86 LYS A N 1
ATOM 678 C CA . LYS A 1 86 ? 0.478 2.264 4.020 1.00 96.00 86 LYS A CA 1
ATOM 679 C C . LYS A 1 86 ? -0.674 3.149 4.409 1.00 96.00 86 LYS A C 1
ATOM 681 O O . LYS A 1 86 ? -0.840 4.208 3.808 1.00 96.00 86 LYS A O 1
ATOM 686 N N . ALA A 1 87 ? -1.375 2.776 5.475 1.00 94.31 87 ALA A N 1
ATOM 687 C CA . ALA A 1 87 ? -2.246 3.693 6.198 1.00 94.31 87 ALA A CA 1
ATOM 688 C C . ALA A 1 87 ? -1.504 4.430 7.325 1.00 94.31 87 ALA A C 1
ATOM 690 O O . ALA A 1 87 ? -0.795 3.826 8.132 1.00 94.31 87 ALA A O 1
ATOM 691 N N . HIS A 1 88 ? -1.709 5.743 7.430 1.00 93.88 88 HIS A N 1
ATOM 692 C CA . HIS A 1 88 ? -1.251 6.541 8.564 1.00 93.88 88 HIS A CA 1
ATOM 693 C C . HIS A 1 88 ? -2.136 7.777 8.779 1.00 93.88 88 HIS A C 1
ATOM 695 O O . HIS A 1 88 ? -2.809 8.257 7.872 1.00 93.88 88 HIS A O 1
ATOM 701 N N . ALA A 1 89 ? -2.094 8.355 9.980 1.00 89.56 89 ALA A N 1
ATOM 702 C CA . ALA A 1 89 ? -2.757 9.629 10.278 1.00 89.56 89 ALA A CA 1
ATOM 703 C C . ALA A 1 89 ? -2.069 10.854 9.635 1.00 89.56 89 ALA A C 1
ATOM 705 O O . ALA A 1 89 ? -2.621 11.946 9.639 1.00 89.56 89 ALA A O 1
ATOM 706 N N . ASP A 1 90 ? -0.866 10.672 9.089 1.00 90.94 90 ASP A N 1
ATOM 707 C CA . ASP A 1 90 ? -0.037 11.724 8.497 1.00 90.94 90 ASP A CA 1
ATOM 708 C C . ASP A 1 90 ? 0.365 11.282 7.082 1.00 90.94 90 ASP A C 1
ATOM 710 O O . ASP A 1 90 ? 0.840 10.151 6.921 1.00 90.94 90 ASP A O 1
ATOM 714 N N . PRO A 1 91 ? 0.190 12.136 6.060 1.00 90.94 91 PRO A N 1
ATOM 715 C CA . PRO A 1 91 ? 0.404 11.749 4.670 1.00 90.94 91 PRO A CA 1
ATOM 716 C C . PRO A 1 91 ? 1.869 11.432 4.366 1.00 90.94 91 PRO A C 1
ATOM 718 O O . PRO A 1 91 ? 2.152 10.555 3.545 1.00 90.94 91 PRO A O 1
ATOM 721 N N . LYS A 1 92 ? 2.816 12.113 5.024 1.00 92.50 92 LYS A N 1
ATOM 722 C CA . LYS A 1 92 ? 4.246 11.877 4.815 1.00 92.50 92 LYS A CA 1
ATOM 723 C C . LYS A 1 92 ? 4.642 10.519 5.384 1.00 92.50 92 LYS A C 1
ATOM 725 O O . LYS A 1 92 ? 5.312 9.754 4.694 1.00 92.50 92 LYS A O 1
ATOM 730 N N . SER A 1 93 ? 4.196 10.197 6.593 1.00 92.88 93 SER A N 1
ATOM 731 C CA . SER A 1 93 ? 4.417 8.890 7.215 1.00 92.88 93 SER A CA 1
ATOM 732 C C . SER A 1 93 ? 3.763 7.753 6.429 1.00 92.88 93 SER A C 1
ATOM 734 O O . SER A 1 93 ? 4.391 6.709 6.270 1.00 92.88 93 SER A O 1
ATOM 736 N N . ALA A 1 94 ? 2.566 7.960 5.863 1.00 94.00 94 ALA A N 1
ATOM 737 C CA . ALA A 1 94 ? 1.958 6.997 4.943 1.00 94.00 94 ALA A CA 1
ATOM 738 C C . ALA A 1 94 ? 2.857 6.762 3.714 1.00 94.00 94 ALA A C 1
ATOM 740 O O . ALA A 1 94 ? 3.187 5.625 3.389 1.00 94.00 94 ALA A O 1
ATOM 741 N N . CYS A 1 95 ? 3.349 7.824 3.067 1.00 94.69 95 CYS A N 1
ATOM 742 C CA . CYS A 1 95 ? 4.238 7.682 1.909 1.00 94.69 95 CYS A CA 1
ATOM 743 C C . CYS A 1 95 ? 5.561 6.980 2.256 1.00 94.69 95 CYS A C 1
ATOM 745 O O . CYS A 1 95 ? 6.028 6.143 1.486 1.00 94.69 95 CYS A O 1
ATOM 747 N N . VAL A 1 96 ? 6.166 7.302 3.405 1.00 94.06 96 VAL A N 1
ATOM 748 C CA . VAL A 1 96 ? 7.405 6.655 3.868 1.00 94.06 96 VAL A CA 1
ATOM 749 C C . VAL A 1 96 ? 7.168 5.177 4.171 1.00 94.06 96 VAL A C 1
ATOM 751 O O . VAL A 1 96 ? 7.966 4.346 3.750 1.00 94.06 96 VAL A O 1
ATOM 754 N N . GLY A 1 97 ? 6.073 4.833 4.851 1.00 94.25 97 GLY A N 1
ATOM 755 C CA . GLY A 1 97 ? 5.723 3.439 5.118 1.00 94.25 97 GLY A CA 1
ATOM 756 C C . GLY A 1 97 ? 5.479 2.650 3.832 1.00 94.25 97 GLY A C 1
ATOM 757 O O . GLY A 1 97 ? 6.048 1.577 3.667 1.00 94.25 97 GLY A O 1
ATOM 758 N N . ALA A 1 98 ? 4.731 3.223 2.885 1.00 95.88 98 ALA A N 1
ATOM 759 C CA . ALA A 1 98 ? 4.433 2.577 1.609 1.00 95.88 98 ALA A CA 1
ATOM 760 C C . ALA A 1 98 ? 5.713 2.342 0.794 1.00 95.88 98 ALA A C 1
ATOM 762 O O . ALA A 1 98 ? 5.878 1.306 0.155 1.00 95.88 98 ALA A O 1
ATOM 763 N N . PHE A 1 99 ? 6.648 3.292 0.845 1.00 95.38 99 PHE A N 1
ATOM 764 C CA . PHE A 1 99 ? 7.960 3.154 0.225 1.00 95.38 99 PHE A CA 1
ATOM 765 C C . PHE A 1 99 ? 8.810 2.060 0.873 1.00 95.38 99 PHE A C 1
ATOM 767 O O . PHE A 1 99 ? 9.411 1.266 0.155 1.00 95.38 99 PHE A O 1
ATOM 774 N N . SER A 1 100 ? 8.835 1.979 2.205 1.00 93.75 100 SER A N 1
ATOM 775 C CA . SER A 1 100 ? 9.542 0.912 2.922 1.00 93.75 100 SER A CA 1
ATOM 776 C C . SER A 1 100 ? 8.999 -0.475 2.571 1.00 93.75 100 SER A C 1
ATOM 778 O O . SER A 1 100 ? 9.784 -1.390 2.342 1.00 93.75 100 SER A O 1
ATOM 780 N N . GLU A 1 101 ? 7.677 -0.631 2.462 1.00 93.62 101 GLU A N 1
ATOM 781 C CA . GLU A 1 101 ? 7.063 -1.898 2.040 1.00 93.62 101 GLU A CA 1
ATOM 782 C C . GLU A 1 101 ? 7.405 -2.247 0.584 1.00 93.62 101 GLU A C 1
ATOM 784 O O . GLU A 1 101 ? 7.769 -3.386 0.282 1.00 93.62 101 GLU A O 1
ATOM 789 N N . ALA A 1 102 ? 7.380 -1.260 -0.318 1.00 92.75 102 ALA A N 1
ATOM 790 C CA . ALA A 1 102 ? 7.780 -1.465 -1.707 1.00 92.75 102 ALA A CA 1
ATOM 791 C C . ALA A 1 102 ? 9.255 -1.891 -1.810 1.00 92.75 102 ALA A C 1
ATOM 793 O O . ALA A 1 102 ? 9.598 -2.775 -2.599 1.00 92.75 102 ALA A O 1
ATOM 794 N N . LEU A 1 103 ? 10.124 -1.293 -0.987 1.00 90.50 1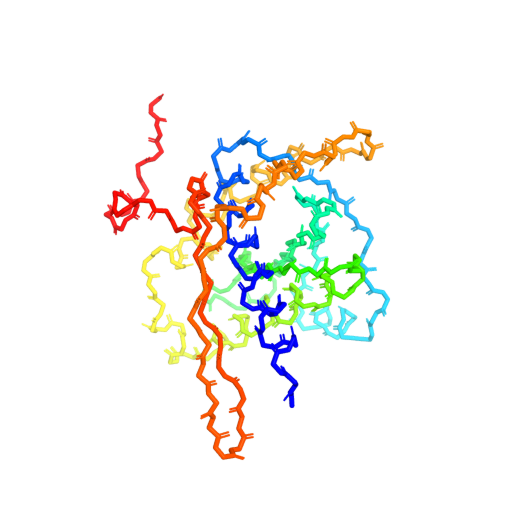03 LEU A N 1
ATOM 795 C CA . LEU A 1 103 ? 11.539 -1.645 -0.923 1.00 90.50 103 LEU A CA 1
ATOM 796 C C . LEU A 1 103 ? 11.771 -3.046 -0.386 1.00 90.50 103 LEU A C 1
ATOM 798 O O . LEU A 1 103 ? 12.564 -3.778 -0.966 1.00 90.50 103 LEU A O 1
ATOM 802 N N . GLN A 1 104 ? 11.058 -3.440 0.667 1.00 88.94 104 GLN A N 1
ATOM 803 C CA . GLN A 1 104 ? 11.149 -4.792 1.207 1.00 88.94 104 GLN A CA 1
ATOM 804 C C . GLN A 1 104 ? 10.825 -5.840 0.132 1.00 88.94 104 GLN A C 1
ATOM 806 O O . GLN A 1 104 ? 11.528 -6.845 0.009 1.00 88.94 104 GLN A O 1
ATOM 811 N N . LEU A 1 105 ? 9.807 -5.583 -0.698 1.00 86.44 105 LEU A N 1
ATOM 812 C CA . LEU A 1 105 ? 9.507 -6.431 -1.851 1.00 86.44 105 LEU A CA 1
ATOM 813 C C . LEU A 1 105 ? 10.628 -6.382 -2.894 1.00 86.44 105 LEU A C 1
ATOM 815 O O . LEU A 1 105 ? 11.077 -7.435 -3.337 1.00 86.44 105 LEU A O 1
ATOM 819 N N . ALA A 1 106 ? 11.118 -5.193 -3.259 1.00 85.56 106 ALA A N 1
ATOM 820 C CA . ALA A 1 106 ? 12.204 -5.035 -4.232 1.00 85.56 106 ALA A CA 1
ATOM 821 C C . ALA A 1 106 ? 13.498 -5.765 -3.813 1.00 85.56 106 ALA A C 1
ATOM 823 O O . ALA A 1 106 ? 14.181 -6.364 -4.649 1.00 85.56 106 ALA A O 1
ATOM 824 N N . GLU A 1 107 ? 13.833 -5.747 -2.523 1.00 84.50 107 GLU A N 1
ATOM 825 C CA . GLU A 1 107 ? 14.959 -6.487 -1.950 1.00 84.50 107 GLU A CA 1
ATOM 826 C C . GLU A 1 107 ? 14.702 -7.995 -1.972 1.00 84.50 107 GLU A C 1
ATOM 828 O O . GLU A 1 107 ? 15.554 -8.755 -2.439 1.00 84.50 107 GLU A O 1
ATOM 833 N N . GLY A 1 108 ? 13.508 -8.427 -1.551 1.00 83.31 108 GLY A N 1
ATOM 834 C CA . GLY A 1 108 ? 13.107 -9.833 -1.571 1.00 83.31 108 GLY A CA 1
ATOM 835 C C . GLY A 1 108 ? 13.238 -10.450 -2.963 1.00 83.31 108 GLY A C 1
ATOM 836 O O . GLY A 1 108 ? 13.876 -11.489 -3.129 1.00 83.31 108 GLY A O 1
ATOM 837 N N . VAL A 1 109 ? 12.735 -9.765 -3.992 1.00 78.44 109 VAL A N 1
ATOM 838 C CA . VAL A 1 109 ? 12.803 -10.238 -5.388 1.00 78.44 109 VAL A CA 1
ATOM 839 C C . VAL A 1 109 ? 14.174 -10.066 -6.035 1.00 78.44 109 VAL A C 1
ATOM 841 O O . VAL A 1 109 ? 14.427 -10.608 -7.109 1.00 78.44 109 VAL A O 1
ATOM 844 N N . SER A 1 110 ? 15.076 -9.311 -5.406 1.00 76.12 110 SER A N 1
ATOM 845 C CA . SER A 1 110 ? 16.460 -9.188 -5.868 1.00 76.12 110 SER A CA 1
ATOM 846 C C . SER A 1 110 ? 17.321 -10.389 -5.471 1.00 76.12 110 SER A C 1
ATOM 848 O O . SER A 1 110 ? 18.378 -10.594 -6.069 1.00 76.12 110 SER A O 1
ATOM 850 N N . SER A 1 111 ? 16.870 -11.204 -4.513 1.00 82.31 111 SER A N 1
ATOM 851 C CA . SER A 1 111 ? 17.473 -12.497 -4.188 1.00 82.31 111 SER A CA 1
ATOM 852 C C . SER A 1 111 ? 16.906 -13.603 -5.090 1.00 82.31 111 SER A C 1
ATOM 854 O O . SER A 1 111 ? 15.685 -13.697 -5.219 1.00 82.31 111 SER A O 1
ATOM 856 N N . PRO A 1 112 ? 17.735 -14.507 -5.655 1.00 79.38 112 PRO A N 1
ATOM 857 C CA . PRO A 1 112 ? 17.244 -15.652 -6.429 1.00 79.38 112 PRO A CA 1
ATOM 858 C C . PRO A 1 112 ? 16.251 -16.528 -5.653 1.00 79.38 112 PRO A C 1
ATOM 860 O O . PRO A 1 112 ? 15.280 -17.017 -6.224 1.00 79.38 112 PRO A O 1
ATOM 863 N N . ILE A 1 113 ? 16.477 -16.693 -4.345 1.00 84.88 113 ILE A N 1
ATOM 864 C CA . ILE A 1 113 ? 15.604 -17.478 -3.464 1.00 84.88 113 ILE A CA 1
ATOM 865 C C . ILE A 1 113 ? 14.262 -16.768 -3.284 1.00 84.88 113 ILE A C 1
ATOM 867 O O . ILE A 1 113 ? 13.216 -17.396 -3.409 1.00 84.88 113 ILE A O 1
ATOM 871 N N . GLY A 1 114 ? 14.288 -15.459 -3.016 1.00 81.50 114 GLY A N 1
ATOM 872 C CA . GLY A 1 114 ? 13.064 -14.686 -2.820 1.00 81.50 114 GLY A CA 1
ATOM 873 C C . GLY A 1 114 ? 12.235 -14.591 -4.098 1.00 81.50 114 GLY A C 1
ATOM 874 O O . GLY A 1 114 ? 11.023 -14.750 -4.035 1.00 81.50 114 GLY A O 1
ATOM 875 N N . PHE A 1 115 ? 12.879 -14.446 -5.261 1.00 80.56 115 PHE A N 1
ATOM 876 C CA . PHE A 1 115 ? 12.199 -14.476 -6.557 1.00 80.56 115 PHE A CA 1
ATOM 877 C C . PHE A 1 115 ? 11.532 -15.831 -6.839 1.00 80.56 115 PHE A C 1
ATOM 879 O O . PHE A 1 115 ? 10.381 -15.874 -7.262 1.00 80.56 115 PHE A O 1
ATOM 886 N N . ALA A 1 116 ? 12.227 -16.941 -6.574 1.00 80.50 116 ALA A N 1
ATOM 887 C CA . ALA A 1 116 ? 11.678 -18.285 -6.762 1.00 80.50 116 ALA A CA 1
ATOM 888 C C . ALA A 1 116 ? 10.533 -18.621 -5.787 1.00 80.50 116 ALA A C 1
ATOM 890 O O . ALA A 1 116 ? 9.744 -19.520 -6.064 1.00 80.50 116 ALA A O 1
ATOM 891 N N . ALA A 1 117 ? 10.444 -17.913 -4.658 1.00 84.31 117 ALA A N 1
ATOM 892 C CA . ALA A 1 117 ? 9.404 -18.091 -3.647 1.00 84.31 117 ALA A CA 1
ATOM 893 C C . ALA A 1 117 ? 8.142 -17.242 -3.896 1.00 84.31 117 ALA A C 1
ATOM 895 O O . ALA A 1 117 ? 7.198 -17.308 -3.107 1.00 84.31 117 ALA A O 1
ATOM 896 N N . LEU A 1 118 ? 8.113 -16.425 -4.954 1.00 78.94 118 LEU A N 1
ATOM 897 C CA . LEU A 1 118 ? 6.954 -15.593 -5.268 1.00 78.94 118 LEU A CA 1
ATOM 898 C C . LEU A 1 118 ? 5.766 -16.436 -5.737 1.00 78.94 118 LEU A C 1
ATOM 900 O O . LEU A 1 118 ? 5.916 -17.366 -6.527 1.00 78.94 118 LEU A O 1
ATOM 904 N N . SER A 1 119 ? 4.563 -16.050 -5.309 1.00 81.06 119 SER A N 1
ATOM 905 C CA . SER A 1 119 ? 3.328 -16.573 -5.893 1.00 81.06 119 SER A CA 1
ATOM 906 C C . SER A 1 119 ? 3.184 -16.130 -7.354 1.00 81.06 119 SER A C 1
ATOM 908 O O . SER A 1 119 ? 3.670 -15.063 -7.740 1.00 81.06 119 SER A O 1
ATOM 910 N N . GLU A 1 120 ? 2.433 -16.889 -8.155 1.00 77.00 120 GLU A N 1
ATOM 911 C CA . GLU A 1 120 ? 2.106 -16.510 -9.540 1.00 77.00 120 GLU A CA 1
ATOM 912 C C . GLU A 1 120 ? 1.432 -15.132 -9.622 1.00 77.00 120 GLU A C 1
ATOM 914 O O . GLU A 1 120 ? 1.769 -14.311 -10.479 1.00 77.00 120 GLU A O 1
ATOM 919 N N . SER A 1 121 ? 0.535 -14.835 -8.676 1.00 74.50 121 SER A N 1
ATOM 920 C CA . SER A 1 121 ? -0.105 -13.521 -8.567 1.00 74.50 121 SER A CA 1
ATOM 921 C C . SER A 1 121 ? 0.916 -12.395 -8.391 1.00 74.50 121 SER A C 1
ATOM 923 O O . SER A 1 121 ? 0.793 -11.356 -9.037 1.00 74.50 121 SER A O 1
ATOM 925 N N . THR A 1 122 ? 1.964 -12.613 -7.593 1.00 76.69 122 THR A N 1
ATOM 926 C CA . THR A 1 122 ? 3.018 -11.618 -7.353 1.00 76.69 122 THR A CA 1
ATOM 927 C C . THR A 1 122 ? 3.952 -11.489 -8.555 1.00 76.69 122 THR A C 1
ATOM 929 O O . THR A 1 122 ? 4.312 -10.377 -8.936 1.00 76.69 122 THR A O 1
ATOM 932 N N . LEU A 1 123 ? 4.291 -12.605 -9.211 1.00 74.69 123 LEU A N 1
ATOM 933 C CA . LEU A 1 123 ? 5.094 -12.612 -10.439 1.00 74.69 123 LEU A CA 1
ATOM 934 C C . LEU A 1 123 ? 4.451 -11.787 -11.561 1.00 74.69 123 LEU A C 1
ATOM 936 O O . LEU A 1 123 ? 5.158 -11.103 -12.302 1.00 74.69 123 LEU A O 1
ATOM 940 N N . SER A 1 124 ? 3.116 -11.770 -11.639 1.00 79.75 124 SER A N 1
ATOM 941 C CA . SER A 1 124 ? 2.385 -10.999 -12.651 1.00 79.75 124 SER A CA 1
ATOM 942 C C . SER A 1 124 ? 2.651 -9.482 -12.603 1.00 79.75 124 SER A C 1
ATOM 944 O O . SER A 1 124 ? 2.490 -8.810 -13.623 1.00 79.75 124 SER A O 1
ATOM 946 N N . PHE A 1 125 ? 3.120 -8.940 -11.471 1.00 78.06 125 PHE A N 1
ATOM 947 C CA . PHE A 1 125 ? 3.526 -7.534 -11.337 1.00 78.06 125 PHE A CA 1
ATOM 948 C C . PHE A 1 125 ? 4.915 -7.235 -11.916 1.00 78.06 125 PHE A C 1
ATOM 950 O O . PHE A 1 125 ? 5.237 -6.083 -12.186 1.00 78.06 125 PHE A O 1
ATOM 957 N N . PHE A 1 126 ? 5.741 -8.242 -12.188 1.00 75.25 126 PHE A N 1
ATOM 958 C CA . PHE A 1 126 ? 7.066 -8.014 -12.765 1.00 75.25 126 PHE A CA 1
ATOM 959 C C . PHE A 1 126 ? 7.047 -8.018 -14.293 1.00 75.25 126 PHE A C 1
ATOM 961 O O . PHE A 1 126 ? 7.779 -7.257 -14.918 1.00 75.25 126 PHE A O 1
ATOM 968 N N . ASN A 1 127 ? 6.210 -8.834 -14.929 1.00 71.62 127 ASN A N 1
ATOM 969 C CA . ASN A 1 127 ? 6.248 -8.974 -16.388 1.00 71.62 127 ASN A CA 1
ATOM 970 C C . ASN A 1 127 ? 4.936 -9.468 -17.022 1.00 71.62 127 ASN A C 1
ATOM 972 O O . ASN A 1 127 ? 4.974 -10.015 -18.123 1.00 71.62 127 ASN A O 1
ATOM 976 N N . GLY A 1 128 ? 3.790 -9.291 -16.358 1.00 78.62 128 GLY A N 1
ATOM 977 C CA . GLY A 1 128 ? 2.507 -9.793 -16.852 1.00 78.62 128 GLY A CA 1
ATOM 978 C C . GLY A 1 128 ? 1.323 -8.863 -16.599 1.00 78.62 128 GLY A C 1
ATOM 979 O O . GLY A 1 128 ? 1.475 -7.663 -16.376 1.00 78.62 128 GLY A O 1
ATOM 980 N N . ALA A 1 129 ? 0.123 -9.444 -16.607 1.00 78.62 129 ALA A N 1
ATOM 981 C CA . ALA A 1 129 ? -1.134 -8.703 -16.509 1.00 78.62 129 ALA A CA 1
ATOM 982 C C . ALA A 1 129 ? -1.249 -7.836 -15.240 1.00 78.62 129 ALA A C 1
ATOM 984 O O . ALA A 1 129 ? -1.862 -6.773 -15.287 1.00 78.62 129 ALA A O 1
ATOM 985 N N . GLY A 1 130 ? -0.642 -8.248 -14.119 1.00 81.12 130 GLY A N 1
ATOM 986 C CA . GLY A 1 130 ? -0.627 -7.460 -12.882 1.00 81.12 130 GLY A CA 1
ATOM 987 C C . GLY A 1 130 ? 0.106 -6.127 -13.042 1.00 81.12 130 GLY A C 1
ATOM 988 O O . GLY A 1 130 ? -0.386 -5.096 -12.579 1.00 81.12 130 GLY A O 1
ATOM 989 N N . ARG A 1 131 ? 1.239 -6.120 -13.760 1.00 84.88 131 ARG A N 1
ATOM 990 C CA . ARG A 1 131 ? 1.984 -4.900 -14.108 1.00 84.88 131 ARG A CA 1
ATOM 991 C C . ARG A 1 131 ? 1.118 -3.968 -14.939 1.00 84.88 131 ARG A C 1
ATOM 993 O O . ARG A 1 131 ? 0.952 -2.805 -14.577 1.00 84.88 131 ARG A O 1
ATOM 1000 N N . ASP A 1 132 ? 0.593 -4.475 -16.049 1.00 84.94 132 ASP A N 1
ATOM 1001 C CA . ASP A 1 132 ? -0.143 -3.654 -17.010 1.00 84.94 132 ASP A CA 1
ATOM 1002 C C . ASP A 1 132 ? -1.406 -3.080 -16.372 1.00 84.94 132 ASP A C 1
ATOM 1004 O O . ASP A 1 132 ? -1.683 -1.890 -16.510 1.00 84.94 132 ASP A O 1
ATOM 1008 N N . HIS A 1 133 ? -2.110 -3.888 -15.574 1.00 85.00 133 HIS A N 1
ATOM 1009 C CA . HIS A 1 133 ? -3.286 -3.441 -14.845 1.00 85.00 133 HIS A CA 1
ATOM 1010 C C . HIS A 1 133 ? -2.952 -2.388 -13.778 1.00 85.00 133 HIS A C 1
ATOM 1012 O O . HIS A 1 133 ? -3.660 -1.388 -13.667 1.00 85.00 133 HIS A O 1
ATOM 1018 N N . LEU A 1 134 ? -1.861 -2.554 -13.016 1.00 86.38 134 LEU A N 1
ATOM 1019 C CA . LEU A 1 134 ? -1.411 -1.533 -12.064 1.00 86.38 134 LEU A CA 1
ATOM 1020 C C . LEU A 1 134 ? -1.119 -0.209 -12.780 1.00 86.38 134 LEU A C 1
ATOM 1022 O O . LEU A 1 134 ? -1.587 0.845 -12.354 1.00 86.38 134 LEU A O 1
ATOM 1026 N N . LEU A 1 135 ? -0.364 -0.257 -13.879 1.00 86.12 135 LEU A N 1
ATOM 1027 C CA . LEU A 1 135 ? 0.004 0.931 -14.645 1.00 86.12 135 LEU A CA 1
ATOM 1028 C C . LEU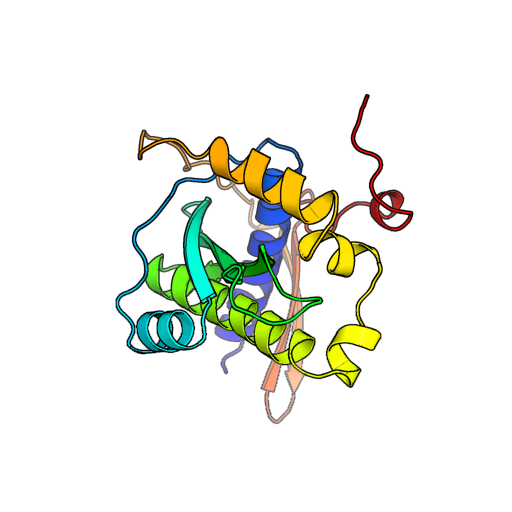 A 1 135 ? -1.219 1.598 -15.292 1.00 86.12 135 LEU A C 1
ATOM 1030 O O . LEU A 1 135 ? -1.334 2.822 -15.233 1.00 86.12 135 LEU A O 1
ATOM 1034 N N . GLU A 1 136 ? -2.165 0.818 -15.825 1.00 87.81 136 GLU A N 1
ATOM 1035 C CA . GLU A 1 136 ? -3.463 1.302 -16.313 1.00 87.81 136 GLU A CA 1
ATOM 1036 C C . GLU A 1 136 ? -4.211 2.039 -15.194 1.00 87.81 136 GLU A C 1
ATOM 1038 O O . GLU A 1 136 ? -4.590 3.198 -15.366 1.00 87.81 136 GLU A O 1
ATOM 1043 N N . ARG A 1 137 ? -4.364 1.421 -14.013 1.00 85.56 137 ARG A N 1
ATOM 1044 C CA . ARG A 1 137 ? -5.052 2.030 -12.861 1.00 85.56 137 ARG A CA 1
ATOM 1045 C C . ARG A 1 137 ? -4.408 3.343 -12.431 1.00 85.56 137 ARG A C 1
ATOM 1047 O O . ARG A 1 137 ? -5.117 4.302 -12.139 1.00 85.56 137 ARG A O 1
ATOM 1054 N N . LEU A 1 138 ? -3.082 3.412 -12.419 1.00 86.00 138 LEU A N 1
ATOM 1055 C CA . LEU A 1 138 ? -2.343 4.614 -12.032 1.00 86.00 138 LEU A CA 1
ATOM 1056 C C . LEU A 1 138 ? -2.328 5.689 -13.122 1.00 86.00 138 LEU A C 1
ATOM 1058 O O . LEU A 1 138 ? -2.174 6.867 -12.803 1.00 86.00 138 LEU A O 1
ATOM 1062 N N . SER A 1 139 ? -2.517 5.320 -14.392 1.00 85.75 139 SER A N 1
ATOM 1063 C CA . SER A 1 139 ? -2.672 6.285 -15.490 1.00 85.75 139 SER A CA 1
ATOM 1064 C C . SER A 1 139 ? -3.952 7.117 -15.362 1.00 85.75 139 SER A C 1
ATOM 1066 O O . SER A 1 139 ? -3.997 8.252 -15.830 1.00 85.75 139 SER A O 1
ATOM 1068 N N . LEU A 1 140 ? -4.959 6.588 -14.655 1.00 80.00 140 LEU A N 1
ATOM 1069 C CA . LEU A 1 140 ? -6.202 7.286 -14.325 1.00 80.00 140 LEU A CA 1
ATOM 1070 C C . LEU A 1 140 ? -6.029 8.310 -13.192 1.00 80.00 140 LEU A C 1
ATOM 1072 O O . LEU A 1 140 ? -6.984 9.006 -12.851 1.00 80.00 140 LEU A O 1
ATOM 1076 N N . ALA A 1 141 ? -4.837 8.404 -12.589 1.00 77.75 141 ALA A N 1
ATOM 1077 C CA . ALA A 1 141 ? -4.580 9.356 -11.520 1.00 77.75 141 ALA A CA 1
ATOM 1078 C C . ALA A 1 141 ? -4.683 10.798 -12.041 1.00 77.75 141 ALA A C 1
ATOM 1080 O O . ALA A 1 141 ? -3.828 11.266 -12.796 1.00 77.75 141 ALA A O 1
ATOM 1081 N N . GLY A 1 142 ? -5.725 11.512 -11.614 1.00 65.50 142 GLY A N 1
ATOM 1082 C CA . GLY A 1 142 ? -5.934 12.915 -11.962 1.00 65.50 142 GLY A CA 1
ATOM 1083 C C . GLY A 1 142 ? -5.023 13.871 -11.175 1.00 65.50 142 GLY A C 1
ATOM 1084 O O . GLY A 1 142 ? -4.562 13.533 -10.077 1.00 65.50 142 GLY A O 1
ATOM 1085 N N . PRO A 1 143 ? -4.760 15.087 -11.696 1.00 58.91 143 PRO A N 1
ATOM 1086 C CA . PRO A 1 143 ? -4.188 16.165 -10.896 1.00 58.91 143 PRO A CA 1
ATOM 1087 C C . PRO A 1 143 ? -5.181 16.560 -9.795 1.00 58.91 143 PRO A C 1
ATOM 1089 O O . PRO A 1 143 ? -6.379 16.625 -10.055 1.00 58.91 143 PRO A O 1
ATOM 1092 N N . HIS A 1 144 ? -4.671 16.795 -8.578 1.00 58.28 144 HIS A N 1
ATOM 1093 C CA . HIS A 1 144 ? -5.418 17.149 -7.362 1.00 58.28 144 HIS A CA 1
ATOM 1094 C C . HIS A 1 144 ? -6.684 17.980 -7.644 1.00 58.28 144 HIS A C 1
ATOM 1096 O O . HIS A 1 144 ? -6.628 19.203 -7.754 1.00 58.28 144 HIS A O 1
ATOM 1102 N N . LEU A 1 145 ? -7.838 17.320 -7.710 1.00 43.78 145 LEU A N 1
ATOM 1103 C CA . LEU A 1 145 ? -9.140 17.969 -7.703 1.00 43.78 145 LEU A CA 1
ATOM 1104 C C . LEU A 1 145 ? -10.019 17.198 -6.728 1.00 43.78 145 LEU A C 1
ATOM 1106 O O . LEU A 1 145 ? -10.437 16.082 -7.003 1.00 43.78 145 LEU A O 1
ATOM 1110 N N . ALA A 1 146 ? -10.156 17.808 -5.550 1.00 46.44 146 ALA A N 1
ATOM 1111 C CA . ALA A 1 146 ? -11.228 17.681 -4.571 1.00 46.44 146 ALA A CA 1
ATOM 1112 C C . ALA A 1 146 ? -11.989 16.340 -4.541 1.00 46.44 146 ALA A C 1
ATOM 1114 O O . ALA A 1 146 ?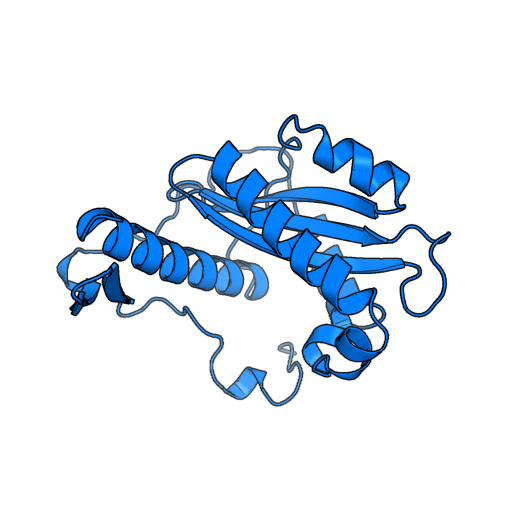 -12.772 16.054 -5.438 1.00 46.44 146 ALA A O 1
ATOM 1115 N N . THR A 1 147 ? -11.848 15.635 -3.411 1.00 49.59 147 THR A N 1
ATOM 1116 C CA . THR A 1 147 ? -12.626 14.482 -2.899 1.00 49.59 147 THR A CA 1
ATOM 1117 C C . THR A 1 147 ? -11.967 13.099 -2.990 1.00 49.59 147 THR A C 1
ATOM 1119 O O . THR A 1 147 ? -12.426 12.192 -3.667 1.00 49.59 147 THR A O 1
ATOM 1122 N N . LEU A 1 148 ? -10.917 12.915 -2.178 1.00 52.69 148 LEU A N 1
ATOM 1123 C CA . LEU A 1 148 ? -10.614 11.625 -1.528 1.00 52.69 148 LEU A CA 1
ATOM 1124 C C . LEU A 1 148 ? -11.300 11.515 -0.141 1.00 52.69 148 LEU A C 1
ATOM 1126 O O . LEU A 1 148 ? -11.021 10.590 0.622 1.00 52.69 148 LEU A O 1
ATOM 1130 N N . ASP A 1 149 ? -12.186 12.466 0.182 1.00 48.78 149 ASP A N 1
ATOM 1131 C CA . ASP A 1 149 ? -12.943 12.602 1.437 1.00 48.78 149 ASP A CA 1
ATOM 1132 C C . ASP A 1 149 ? -14.104 11.600 1.519 1.00 48.78 149 ASP A C 1
ATOM 1134 O O . ASP A 1 149 ? -15.268 11.962 1.679 1.00 48.78 149 ASP A O 1
ATOM 1138 N N . VAL A 1 150 ? -13.817 10.309 1.382 1.00 57.78 150 VAL A N 1
ATOM 1139 C CA . VAL A 1 150 ? -14.841 9.291 1.630 1.00 57.78 150 VAL A CA 1
ATOM 1140 C C . VAL A 1 150 ? -14.269 8.141 2.425 1.00 57.78 150 VAL A C 1
ATOM 1142 O O . VAL A 1 150 ? -14.420 6.988 2.049 1.00 57.78 150 VAL A O 1
ATOM 1145 N N . THR A 1 151 ? -13.650 8.422 3.569 1.00 58.31 151 THR A N 1
ATOM 1146 C CA . THR A 1 151 ? -13.631 7.386 4.605 1.00 58.31 151 THR A CA 1
ATOM 1147 C C . THR A 1 151 ? -15.078 7.118 4.961 1.00 58.31 151 THR A C 1
ATOM 1149 O O . THR A 1 151 ? -15.749 8.048 5.422 1.00 58.31 151 THR A O 1
ATOM 1152 N N . PRO A 1 152 ? -15.605 5.905 4.712 1.00 59.34 152 PRO A N 1
ATOM 1153 C CA . PRO A 1 152 ? -16.948 5.600 5.162 1.00 59.34 152 PRO A CA 1
ATOM 1154 C C . PRO A 1 152 ? -16.986 5.908 6.663 1.00 59.34 152 PRO A C 1
ATOM 1156 O O . PRO A 1 152 ? -16.035 5.551 7.362 1.00 59.34 152 PRO A O 1
ATOM 1159 N N . PRO A 1 153 ? -18.002 6.620 7.178 1.00 63.41 153 PRO A N 1
ATOM 1160 C CA . PRO A 1 153 ? -18.112 6.841 8.609 1.00 63.41 153 PRO A CA 1
ATOM 1161 C C . PRO A 1 153 ? -18.210 5.468 9.277 1.00 63.41 153 PRO A C 1
ATOM 1163 O O . PRO A 1 153 ? -19.241 4.797 9.222 1.00 63.41 153 PRO A O 1
ATOM 1166 N N . ILE A 1 154 ? -17.096 5.003 9.844 1.00 72.94 154 ILE A N 1
ATOM 1167 C CA . ILE A 1 154 ? -17.052 3.733 10.554 1.00 72.94 154 ILE A CA 1
ATOM 1168 C C . ILE A 1 154 ? -17.620 4.015 11.930 1.00 72.94 154 ILE A C 1
ATOM 1170 O O . ILE A 1 154 ? -16.966 4.594 12.798 1.00 72.94 154 ILE A O 1
ATOM 1174 N N . GLU A 1 155 ? -18.873 3.625 12.112 1.00 79.62 155 GLU A N 1
ATOM 1175 C CA . GLU A 1 155 ? -19.507 3.672 13.417 1.00 79.62 155 GLU A CA 1
ATOM 1176 C C . GLU A 1 155 ? -18.690 2.831 14.410 1.00 79.62 155 GLU A C 1
ATOM 1178 O O . GLU A 1 155 ? -18.377 1.675 14.107 1.00 79.62 155 GLU A O 1
ATOM 1183 N N . PRO A 1 156 ? -18.381 3.347 15.616 1.00 79.25 156 PRO A N 1
ATOM 1184 C CA . PRO A 1 156 ? -17.631 2.593 16.621 1.00 79.25 156 PRO A CA 1
ATOM 1185 C C . PRO A 1 156 ? -18.241 1.222 16.939 1.00 79.25 156 PRO A C 1
ATOM 1187 O O . PRO A 1 156 ? -17.513 0.276 17.225 1.00 79.25 156 PRO A O 1
ATOM 1190 N N . ALA A 1 157 ? -19.568 1.091 16.825 1.00 78.50 157 ALA A N 1
ATOM 1191 C CA . ALA A 1 157 ? -20.300 -0.160 17.023 1.00 78.50 157 ALA A CA 1
ATOM 1192 C C . ALA A 1 157 ? -19.939 -1.269 16.016 1.00 78.50 157 ALA A C 1
ATOM 1194 O O . ALA A 1 157 ? -20.227 -2.436 16.263 1.00 78.50 157 ALA A O 1
ATOM 1195 N N . ARG A 1 158 ? -19.307 -0.922 14.890 1.00 86.88 158 ARG A N 1
ATOM 1196 C CA . ARG A 1 158 ? -18.863 -1.869 13.858 1.00 86.88 158 ARG A CA 1
ATOM 1197 C C . ARG A 1 158 ? -17.419 -2.325 14.053 1.00 86.88 158 ARG A C 1
ATOM 1199 O O . ARG A 1 158 ? -16.960 -3.159 13.276 1.00 86.88 158 ARG A O 1
ATOM 1206 N N . ILE A 1 159 ? -16.709 -1.780 15.044 1.00 89.81 159 ILE A N 1
ATOM 1207 C CA . ILE A 1 159 ? -15.309 -2.098 15.331 1.00 89.81 159 ILE A CA 1
ATOM 1208 C C . ILE A 1 159 ? -15.257 -3.158 16.432 1.00 89.81 159 ILE A C 1
ATOM 1210 O O . ILE A 1 159 ? -15.507 -2.884 17.605 1.00 89.81 159 ILE A O 1
ATOM 1214 N N . TYR A 1 160 ? -14.881 -4.370 16.049 1.00 91.44 160 TYR A N 1
ATOM 1215 C CA . TYR A 1 160 ? -14.616 -5.477 16.957 1.00 91.44 160 TYR A CA 1
ATOM 1216 C C . TYR A 1 160 ? -13.115 -5.557 17.182 1.00 91.44 160 TYR A C 1
ATOM 1218 O O . TYR A 1 160 ? -12.333 -5.479 16.235 1.00 91.44 160 TYR A O 1
ATOM 1226 N N . ARG A 1 161 ? -12.695 -5.709 18.437 1.00 92.06 161 ARG A N 1
ATOM 1227 C CA . ARG A 1 161 ? -11.278 -5.862 18.758 1.00 92.06 161 ARG A CA 1
ATOM 1228 C C . ARG A 1 161 ? -11.048 -6.919 19.816 1.00 92.06 161 ARG A C 1
ATOM 1230 O O . ARG A 1 161 ? -11.803 -7.016 20.783 1.00 92.06 161 ARG A O 1
ATOM 1237 N N . ARG A 1 162 ? -9.965 -7.665 19.643 1.00 93.06 162 ARG A N 1
ATOM 1238 C CA . ARG A 1 162 ? -9.424 -8.587 20.636 1.00 93.06 162 ARG A CA 1
ATOM 1239 C C . ARG A 1 162 ? -8.066 -8.063 21.063 1.00 93.06 162 ARG A C 1
ATOM 1241 O O . ARG A 1 162 ? -7.161 -7.938 20.248 1.00 93.06 162 ARG A O 1
ATOM 1248 N N . GLU A 1 163 ? -7.933 -7.749 22.342 1.00 93.44 163 GLU A N 1
ATOM 1249 C CA . GLU A 1 163 ? -6.701 -7.211 22.913 1.00 93.44 163 GLU A CA 1
ATOM 1250 C C . GLU A 1 163 ? -6.121 -8.238 23.884 1.00 93.44 163 GLU A C 1
ATOM 1252 O O . GLU A 1 163 ? -6.838 -8.766 24.734 1.00 93.44 163 GLU A O 1
ATOM 1257 N N . LEU A 1 164 ? -4.835 -8.538 23.724 1.00 92.25 164 LEU A N 1
ATOM 1258 C CA . LEU A 1 164 ? -4.074 -9.411 24.610 1.00 92.25 164 LEU A CA 1
ATOM 1259 C C . LEU A 1 164 ? -2.871 -8.630 25.136 1.00 92.25 164 LEU A C 1
ATOM 1261 O O . LEU A 1 164 ? -2.214 -7.894 24.398 1.00 92.25 164 LEU A O 1
ATOM 1265 N N . GLU A 1 165 ? -2.598 -8.792 26.421 1.00 93.38 165 GLU A N 1
ATOM 1266 C CA . GLU A 1 165 ? -1.440 -8.214 27.090 1.00 93.38 165 GLU A CA 1
ATOM 1267 C C . GLU A 1 165 ? -0.472 -9.345 27.418 1.00 93.38 165 GLU A C 1
ATOM 1269 O O . GLU A 1 165 ? -0.835 -10.309 28.093 1.00 93.38 165 GLU A O 1
ATOM 1274 N N . PHE A 1 166 ? 0.740 -9.236 26.885 1.00 91.19 166 PHE A N 1
ATOM 1275 C CA . PHE A 1 166 ? 1.860 -10.111 27.194 1.00 91.19 166 PHE A CA 1
ATOM 1276 C C . PHE A 1 166 ? 2.886 -9.319 28.003 1.00 91.19 166 PHE A C 1
ATOM 1278 O O . PHE A 1 166 ? 2.875 -8.089 27.997 1.00 91.19 166 PHE A O 1
ATOM 1285 N N . GLU A 1 167 ? 3.793 -10.022 28.678 1.00 91.81 167 GLU A N 1
ATOM 1286 C CA . GLU A 1 167 ? 4.808 -9.403 29.541 1.00 91.81 167 GLU A CA 1
ATOM 1287 C C . GLU A 1 167 ? 5.676 -8.372 28.795 1.00 91.81 167 GLU A C 1
ATOM 1289 O O . GLU A 1 167 ? 6.034 -7.335 29.348 1.00 91.81 167 GLU A O 1
ATOM 1294 N N . GLU A 1 168 ? 5.957 -8.616 27.512 1.00 92.38 168 GLU A N 1
ATOM 1295 C CA . GLU A 1 168 ? 6.876 -7.796 26.713 1.00 92.38 168 GLU A CA 1
ATOM 1296 C C . GLU A 1 168 ? 6.173 -6.885 25.693 1.00 92.38 168 GLU A C 1
ATOM 1298 O O . GLU A 1 168 ? 6.769 -5.927 25.188 1.00 92.38 168 GLU A O 1
ATOM 1303 N N . PHE A 1 169 ? 4.913 -7.165 25.347 1.00 91.12 169 PHE A N 1
ATOM 1304 C CA . PHE A 1 169 ? 4.210 -6.441 24.290 1.00 91.12 169 PHE A CA 1
ATOM 1305 C C . PHE A 1 169 ? 2.686 -6.515 24.409 1.00 91.12 169 PHE A C 1
ATOM 1307 O O . PHE A 1 169 ? 2.103 -7.411 25.012 1.00 91.12 169 PHE A O 1
ATOM 1314 N N . TYR A 1 170 ? 2.032 -5.565 23.745 1.00 93.31 170 TYR A N 1
ATOM 1315 C CA . TYR A 1 170 ? 0.589 -5.570 23.542 1.00 93.31 170 TYR A CA 1
ATOM 1316 C C . TYR A 1 170 ? 0.260 -6.119 22.161 1.00 93.31 170 TYR A C 1
ATOM 1318 O O . TYR A 1 170 ? 0.899 -5.756 21.176 1.00 93.31 170 TYR A O 1
ATOM 1326 N N . TYR A 1 171 ? -0.776 -6.941 22.086 1.00 93.19 171 TYR A N 1
ATOM 1327 C CA . TYR A 1 171 ? -1.331 -7.453 20.841 1.00 93.19 171 TYR A CA 1
ATOM 1328 C C . TYR A 1 171 ? -2.768 -6.966 20.685 1.00 93.19 171 TYR A C 1
ATOM 1330 O O . TYR A 1 171 ? -3.550 -6.972 21.640 1.00 93.19 171 TYR A O 1
ATOM 1338 N N . CYS A 1 172 ? -3.126 -6.560 19.471 1.00 95.12 172 CYS A N 1
ATOM 1339 C CA . CYS A 1 172 ? -4.492 -6.212 19.123 1.00 95.12 172 CYS A CA 1
ATOM 1340 C C . CYS A 1 172 ? -4.834 -6.796 17.755 1.00 95.12 172 CYS A C 1
ATOM 1342 O O . CYS A 1 172 ? -4.093 -6.607 16.796 1.00 95.12 172 CYS A O 1
ATOM 1344 N N . GLU A 1 173 ? -5.973 -7.469 17.679 1.00 93.25 173 GLU A N 1
ATOM 1345 C CA . GLU A 1 173 ? -6.635 -7.838 16.436 1.00 93.25 173 GLU A CA 1
ATOM 1346 C C . GLU A 1 173 ? -7.874 -6.958 16.286 1.00 93.25 173 GLU A C 1
ATOM 1348 O O . GLU A 1 173 ? -8.627 -6.785 17.250 1.00 93.25 173 GLU A O 1
ATOM 1353 N N . VAL A 1 174 ? -8.091 -6.406 15.094 1.00 92.19 174 VAL A N 1
ATOM 1354 C CA . VAL A 1 174 ? -9.241 -5.554 14.783 1.00 92.19 174 VAL A CA 1
ATOM 1355 C C . VAL A 1 174 ? -9.986 -6.137 13.591 1.00 92.19 174 VAL A C 1
ATOM 1357 O O . VAL A 1 174 ? -9.385 -6.516 12.593 1.00 92.19 174 VAL A O 1
ATOM 1360 N N . GLN A 1 175 ? -11.311 -6.169 13.688 1.00 89.62 175 GLN A N 1
ATOM 1361 C CA . GLN A 1 175 ? -12.213 -6.485 12.590 1.00 89.62 175 GLN A CA 1
ATOM 1362 C C . GLN A 1 175 ? -13.264 -5.383 12.502 1.00 89.62 175 GLN A C 1
ATOM 1364 O O . GLN A 1 175 ? -13.851 -4.993 13.511 1.00 89.62 175 GLN A O 1
ATOM 1369 N N . ILE A 1 176 ? -13.514 -4.871 11.299 1.00 88.50 176 ILE A N 1
ATOM 1370 C CA . ILE A 1 176 ? -14.519 -3.829 11.077 1.00 88.50 176 ILE A CA 1
ATOM 1371 C C . ILE A 1 176 ? -15.606 -4.407 10.180 1.00 88.50 176 ILE A C 1
ATOM 1373 O O . ILE A 1 176 ? -15.364 -4.723 9.015 1.00 88.50 176 ILE A O 1
ATOM 1377 N N . ALA A 1 177 ? -16.812 -4.567 10.725 1.00 85.38 177 ALA A N 1
ATOM 1378 C CA . ALA A 1 177 ? -17.916 -5.154 9.978 1.00 85.38 177 ALA A CA 1
ATOM 1379 C C . ALA A 1 177 ? -18.232 -4.322 8.734 1.00 85.38 177 ALA A C 1
ATOM 1381 O O . ALA A 1 177 ? -18.388 -3.105 8.822 1.00 85.38 177 ALA A O 1
ATOM 1382 N N . GLY A 1 178 ? -18.386 -4.994 7.591 1.00 79.50 178 GLY A N 1
ATOM 1383 C CA . GLY A 1 178 ? -18.729 -4.412 6.291 1.00 79.50 178 GLY A CA 1
ATOM 1384 C C . GLY A 1 178 ? -17.626 -3.588 5.624 1.00 79.50 178 GLY A C 1
ATOM 1385 O O . GLY A 1 178 ? -17.942 -2.824 4.718 1.00 79.50 178 GLY A O 1
ATOM 1386 N N . LEU A 1 179 ? -16.366 -3.744 6.046 1.00 81.62 179 LEU A N 1
ATOM 1387 C CA . LEU A 1 179 ? -15.211 -3.389 5.223 1.00 81.62 179 LEU A CA 1
ATOM 1388 C C . LEU A 1 179 ? -14.624 -4.647 4.583 1.00 81.62 179 LEU A C 1
ATOM 1390 O O . LEU A 1 179 ? -14.293 -5.613 5.274 1.00 81.62 179 LEU A O 1
ATOM 1394 N N . ASN A 1 180 ? -14.436 -4.613 3.267 1.00 72.06 180 ASN A N 1
ATOM 1395 C CA . ASN A 1 180 ? -13.729 -5.667 2.545 1.00 72.06 180 ASN A CA 1
ATOM 1396 C C . ASN A 1 180 ? -12.225 -5.458 2.704 1.00 72.06 180 ASN A C 1
ATOM 1398 O O . ASN A 1 180 ? -11.621 -4.742 1.917 1.00 72.06 180 ASN A O 1
ATOM 1402 N N . SER A 1 181 ? -11.635 -6.046 3.744 1.00 65.38 181 SER A N 1
ATOM 1403 C CA . SER A 1 181 ? -10.199 -5.893 4.047 1.00 65.38 181 SER A CA 1
ATOM 1404 C C . SER A 1 181 ? -9.344 -7.003 3.438 1.00 65.38 181 SER A C 1
ATOM 1406 O O . SER A 1 181 ? -8.132 -6.898 3.383 1.00 65.38 181 SER A O 1
ATOM 1408 N N . TYR A 1 182 ? -9.963 -8.068 2.944 1.00 63.66 182 TYR A N 1
ATOM 1409 C CA . TYR A 1 182 ? -9.290 -9.070 2.134 1.00 63.66 182 TYR A CA 1
ATOM 1410 C C . TYR A 1 182 ? -10.160 -9.344 0.922 1.00 63.66 182 TYR A C 1
ATOM 1412 O O . TYR A 1 182 ? -11.392 -9.323 1.039 1.00 63.66 182 TYR A O 1
ATOM 1420 N N . PRO A 1 183 ? -9.549 -9.565 -0.246 1.00 52.53 183 PRO A N 1
ATOM 1421 C CA . PRO A 1 183 ? -10.322 -9.943 -1.404 1.00 52.53 183 PRO A CA 1
ATOM 1422 C C . PRO A 1 183 ? -11.075 -11.246 -1.097 1.00 52.53 183 PRO A C 1
ATOM 1424 O O . PRO A 1 183 ? -10.518 -12.132 -0.445 1.00 52.53 183 PRO A O 1
ATOM 1427 N N . PRO A 1 184 ? -12.342 -11.386 -1.520 1.00 46.47 184 PRO A N 1
ATOM 1428 C CA . PRO A 1 184 ? -13.049 -12.648 -1.361 1.00 46.47 184 PRO A CA 1
ATOM 1429 C C . PRO A 1 184 ? -12.235 -13.770 -2.023 1.00 46.47 184 PRO A C 1
ATOM 1431 O O . PRO A 1 184 ? -11.646 -13.555 -3.083 1.00 46.47 184 PRO A O 1
ATOM 1434 N N . SER A 1 185 ? -12.237 -14.967 -1.427 1.00 41.16 185 SER A N 1
ATOM 1435 C CA . SER A 1 185 ? -11.463 -16.162 -1.834 1.00 41.16 185 SER A CA 1
ATOM 1436 C C . SER A 1 185 ? -11.519 -16.520 -3.328 1.00 41.16 185 SER A C 1
ATOM 1438 O O . SER A 1 185 ? -10.657 -17.220 -3.839 1.00 41.16 185 SER A O 1
ATOM 1440 N N . ARG A 1 186 ? -12.482 -15.974 -4.077 1.00 40.28 186 ARG A N 1
ATOM 1441 C CA . ARG A 1 186 ? -12.554 -16.043 -5.546 1.00 40.28 186 ARG A CA 1
ATOM 1442 C C . ARG A 1 186 ? -11.406 -15.333 -6.283 1.00 40.28 186 ARG A C 1
ATOM 1444 O O . ARG A 1 186 ? -11.327 -15.452 -7.500 1.00 40.28 186 ARG A O 1
ATOM 1451 N N . MET A 1 187 ? -10.551 -14.588 -5.583 1.00 40.88 187 MET A N 1
ATOM 1452 C CA . MET A 1 187 ? -9.331 -13.991 -6.141 1.00 40.88 187 MET A CA 1
ATOM 1453 C C . MET A 1 187 ? -8.095 -14.905 -6.033 1.00 40.88 187 MET A C 1
ATOM 1455 O O . MET A 1 187 ? -7.076 -14.587 -6.643 1.00 40.88 187 MET A O 1
ATOM 1459 N N . GLU A 1 188 ? -8.168 -16.028 -5.303 1.00 36.72 188 GLU A N 1
ATOM 1460 C CA . GLU A 1 188 ? -7.049 -16.980 -5.158 1.00 36.72 188 GLU A CA 1
ATOM 1461 C C . GLU A 1 188 ? -6.839 -17.855 -6.409 1.00 36.72 188 GLU A C 1
ATOM 1463 O O . GLU A 1 188 ? -5.716 -18.273 -6.673 1.00 36.72 188 GLU A O 1
ATOM 1468 N N . ASP A 1 189 ? -7.864 -18.022 -7.254 1.00 38.69 189 ASP A N 1
ATOM 1469 C CA . ASP A 1 189 ? -7.808 -18.815 -8.498 1.00 38.69 189 ASP A CA 1
ATOM 1470 C C . ASP A 1 189 ? -7.249 -18.048 -9.716 1.00 38.69 189 ASP A C 1
ATOM 1472 O O . ASP A 1 189 ? -7.564 -18.371 -10.861 1.00 38.69 189 ASP A O 1
ATOM 1476 N N . GLY A 1 190 ? -6.430 -17.017 -9.488 1.00 37.81 190 GLY A N 1
ATOM 1477 C CA . GLY A 1 190 ? -5.837 -16.212 -10.555 1.00 37.81 190 GLY A CA 1
ATOM 1478 C C . GLY A 1 190 ? -6.873 -15.348 -11.278 1.00 37.81 190 GLY A C 1
ATOM 1479 O O . GLY A 1 190 ? -7.631 -15.821 -12.115 1.00 37.81 190 GLY A O 1
ATOM 1480 N N . TYR A 1 191 ? -6.887 -14.051 -10.957 1.00 39.56 191 TYR A N 1
ATOM 1481 C CA . TYR A 1 191 ? -7.455 -12.972 -11.776 1.00 39.56 191 TYR A CA 1
ATOM 1482 C C . TYR A 1 191 ? -8.620 -13.368 -12.703 1.00 39.56 191 TYR A C 1
ATOM 1484 O O . TYR A 1 191 ? -8.440 -13.560 -13.906 1.00 39.56 191 TYR A O 1
ATOM 1492 N N . ARG A 1 192 ? -9.854 -13.374 -12.192 1.00 34.81 192 ARG A N 1
ATOM 1493 C CA . ARG A 1 192 ? -11.007 -13.127 -13.069 1.00 34.81 192 ARG A CA 1
ATOM 1494 C C . ARG A 1 192 ? -11.409 -11.668 -12.957 1.00 34.81 192 ARG A C 1
ATOM 1496 O O . ARG A 1 192 ? -12.224 -11.297 -12.118 1.00 34.81 192 ARG A O 1
ATOM 1503 N N . LEU A 1 193 ? -10.806 -10.852 -13.823 1.00 30.56 193 LEU A N 1
ATOM 1504 C CA . LEU A 1 193 ? -11.365 -9.554 -14.187 1.00 30.56 193 LEU A CA 1
ATOM 1505 C C . LEU A 1 193 ? -12.792 -9.781 -14.733 1.00 30.56 193 LEU A C 1
ATOM 1507 O O . LEU A 1 193 ? -12.998 -10.742 -15.481 1.00 30.56 193 LEU A O 1
ATOM 1511 N N . PRO A 1 194 ? -13.781 -8.959 -14.345 1.00 32.97 194 PRO A N 1
ATOM 1512 C CA . PRO A 1 194 ? -15.122 -9.045 -14.908 1.00 32.97 194 PRO A CA 1
ATOM 1513 C C . PRO A 1 194 ? -15.090 -8.748 -16.415 1.00 32.97 194 PRO A C 1
ATOM 1515 O O . PRO A 1 194 ? -14.310 -7.905 -16.861 1.00 32.97 194 PRO A O 1
ATOM 1518 N N . LEU A 1 195 ? -15.924 -9.484 -17.161 1.00 32.22 195 LEU A N 1
ATOM 1519 C CA . LEU A 1 195 ? -16.226 -9.270 -18.582 1.00 32.22 195 LEU A CA 1
ATOM 1520 C C . LEU A 1 195 ? -16.747 -7.853 -18.848 1.00 32.22 195 LEU A C 1
ATOM 1522 O O . LEU A 1 195 ? -17.524 -7.354 -17.999 1.00 32.22 195 LEU A O 1
#

InterPro domains:
  IPR003776 YcaO-like domain [PF02624] (2-110)
  IPR003776 YcaO-like domain [PS51664] (1-195)

Sequence (195 aa):
MTRQQAFQSAYLEVLERHWIVEFWERRAMPVRVTAPDSRLVLQVAKAGWIASFFMICQQPFVAICVLQANEALPPPRSGGVCFGAKAHADPKSACVGAFSEALQLAEGVSSPIGFAALSESTLSFFNGAGRDHLLERLSLAGPHLATLDVTPPIEPARIYRRELEFEEFYYCEVQIAGLNSYPPSRMEDGYRLPL

Radius of gyration: 17.5 Å; chains: 1; bounding box: 41×37×48 Å

Secondary structure (DSSP, 8-state):
--HHHHHHHHHHHHHHHHHHHHHHTT-SPPEEEPPP--HHHHHHHHTTEEEEEEEEEETTEEEEEEEEE-TTSPTTSTT-EEEEEEEESSHHHHHHHHHHHHHHHHHHHHSHHHHHT--HHHHHHHHSHHHHHHHHHHHT-BSS-S---------GGGEEEEEEE-SS-EEEEEEETT---S--GGGTTS-----